Protein AF-0000000083529653 (afdb_homodimer)

Nearest PDB structures (foldseek):
  8p2u-assembly1_A  TM=9.912E-01  e=4.664E-16  synthetic construct
  8pjr-assembly1_A  TM=9.906E-01  e=1.058E-15  synthetic construct
  7on7-assembly1_A  TM=9.822E-01  e=1.058E-15  synthetic construct
  8pjz-assembly1_A  TM=9.710E-01  e=4.216E-15  synthetic construct
  8pjq-assembly1_A  TM=5.504E-01  e=6.734E-10  synthetic construct

Secondary structure (DSSP, 8-state):
-EEE--B-SS-B---EEEEETTTTEEEE-PPPSS--BS-EEEEETTEEEEE--BSS-TTSTT--B---EEEEETTTTEEEE-PPPSS--BS-EEEEETTEEEEE--B-SS-B---EEEEETTTTEEEEEPPPSS--BS-EEE----/-EEE--B-SS-B---EEEEETTTTEEEE-PPPSS--BS-EEEEETTEEEEE--BSS-TTSTT--B---EEEEETTTTEEEE-PPPSS--BS-EEEEETTEEEEE--B-SS-B---EEEEETTTTEEEEEPPPSS--BS-EEE----

Foldseek 3Di:
DKDAWADDVFWIFQWMWDADPVVRDIDTFDGHPAGFHQWEWEDDPQKIKIAKGWGGDPVDPPIDIFQWIWIAHPVVRDIDTFAGHPAGFGQWAWYDDDQWIKTAWGDRPPDQFQWIWIAHPVVRDIDTDDGHPDRDGNDYDYDDDD/DKDAWADDVFWIFQWMWDADPVVRDIDTFDGHPAGFHQWEWEDDPQKIKIAKGWGGDPVDPPIDIFQWIWIAHPVVRDIDTFAGHPAGFGLWAWYDDDQWIKTAWGDRPPDQFQWIWIAHPVVRDIDTDDGHPDRDGNDYDYDDDD

Sequence (292 aa):
LYAVGGRDGSSCLKSVECFDPHTNKWTACALMSKRRGGVGVATWNGFLYAIGGHDAPASNLTSRLSDCVERYDPKTDTWTSVAPMSVSKDAVGVCLLGDRLYAVGGYDGQSYLNSVEAYDPQTNEWMQVAPLCLGRAGACVVTVKLLYAVGGRDGSSCLKSVECFDPHTNKWTACALMSKRRGGVGVATWNGFLYAIGGHDAPASNLTSRLSDCVERYDPKTDTWTSVAPMSVSKDAVGVCLLGDRLYAVGGYDGQSYLNSVEAYDPQTNEWMQVAPLCLGRAGACVVTVKL

Radius of gyration: 16.94 Å; Cα contacts (8 Å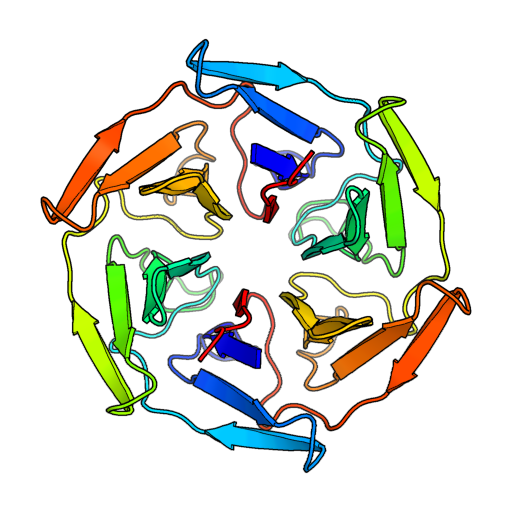, |Δi|>4): 935; chains: 2; bounding box: 41×44×42 Å

Structure (mmCIF, N/CA/C/O backbone):
data_AF-0000000083529653-model_v1
#
loop_
_entity.id
_entity.type
_entity.pdbx_description
1 polymer 'BACK domain-containing protein'
#
loop_
_atom_site.group_PDB
_atom_site.id
_atom_site.type_symbol
_atom_site.label_atom_id
_atom_site.label_alt_id
_atom_site.label_comp_id
_atom_site.label_asym_id
_atom_site.label_entity_id
_atom_site.label_seq_id
_atom_site.pdbx_PDB_ins_code
_atom_site.Cartn_x
_atom_site.Cartn_y
_atom_site.Cartn_z
_atom_site.occupancy
_atom_site.B_iso_or_equiv
_atom_site.auth_seq_id
_atom_site.auth_comp_id
_atom_site.auth_asym_id
_atom_site.auth_atom_id
_atom_site.pdbx_PDB_model_num
ATOM 1 N N . LEU A 1 1 ? 8.992 0.335 -11.431 1 96.06 1 LEU A N 1
ATOM 2 C CA . LEU A 1 1 ? 8.444 -0.137 -10.164 1 96.06 1 LEU A CA 1
ATOM 3 C C . LEU A 1 1 ? 9.425 0.111 -9.022 1 96.06 1 LEU A C 1
ATOM 5 O O . LEU A 1 1 ? 10.615 -0.185 -9.145 1 96.06 1 LEU A O 1
ATOM 9 N N . TYR A 1 2 ? 8.965 0.713 -7.904 1 98.2 2 TYR A N 1
ATOM 10 C CA . TYR A 1 2 ? 9.817 1.035 -6.765 1 98.2 2 TYR A CA 1
ATOM 11 C C . TYR A 1 2 ? 9.333 0.328 -5.505 1 98.2 2 TYR A C 1
ATOM 13 O O . TYR A 1 2 ? 8.142 0.359 -5.187 1 98.2 2 TYR A O 1
ATOM 21 N N . ALA A 1 3 ? 10.189 -0.319 -4.797 1 98.48 3 ALA A N 1
ATOM 22 C CA . ALA A 1 3 ? 9.958 -0.82 -3.445 1 98.48 3 ALA A CA 1
ATOM 23 C C . ALA A 1 3 ? 10.578 0.106 -2.403 1 98.48 3 ALA A C 1
ATOM 25 O O . ALA A 1 3 ? 11.791 0.328 -2.404 1 98.48 3 ALA A O 1
ATOM 26 N N . VAL A 1 4 ? 9.795 0.603 -1.54 1 98.65 4 VAL A N 1
ATOM 27 C CA . VAL A 1 4 ? 10.221 1.693 -0.667 1 98.65 4 VAL A CA 1
ATOM 28 C C . VAL A 1 4 ? 10.1 1.262 0.793 1 98.65 4 VAL A C 1
ATOM 30 O O . VAL A 1 4 ? 8.999 0.983 1.275 1 98.65 4 VAL A O 1
ATOM 33 N N . GLY A 1 5 ? 11.256 1.202 1.506 1 98.31 5 GLY A N 1
ATOM 34 C CA . GLY A 1 5 ? 11.286 0.929 2.934 1 98.31 5 GLY A CA 1
ATOM 35 C C . GLY A 1 5 ? 10.913 -0.501 3.276 1 98.31 5 GLY A C 1
ATOM 36 O O . GLY A 1 5 ? 11.293 -1.434 2.565 1 98.31 5 GLY A O 1
ATOM 37 N N . GLY A 1 6 ? 10.241 -0.642 4.43 1 97.56 6 GLY A N 1
ATOM 38 C CA . GLY A 1 6 ? 9.914 -1.955 4.961 1 97.56 6 GLY A CA 1
ATOM 39 C C . GLY A 1 6 ? 10.878 -2.422 6.035 1 97.56 6 GLY A C 1
ATOM 40 O O . GLY A 1 6 ? 11.6 -1.614 6.622 1 97.56 6 GLY A O 1
ATOM 41 N N . ARG A 1 7 ? 10.691 -3.705 6.324 1 96.45 7 ARG A N 1
ATOM 42 C CA . ARG A 1 7 ? 11.527 -4.335 7.342 1 96.45 7 ARG A CA 1
ATOM 43 C C . ARG A 1 7 ? 12.186 -5.6 6.803 1 96.45 7 ARG A C 1
ATOM 45 O O . ARG A 1 7 ? 11.606 -6.303 5.973 1 96.45 7 ARG A O 1
ATOM 52 N N . ASP A 1 8 ? 13.277 -5.833 7.384 1 93.31 8 ASP A N 1
ATOM 53 C CA . ASP A 1 8 ? 13.974 -7.052 6.985 1 93.31 8 ASP A CA 1
ATOM 54 C C . ASP A 1 8 ? 14.111 -8.017 8.16 1 93.31 8 ASP A C 1
ATOM 56 O O . ASP A 1 8 ? 14.887 -8.973 8.098 1 93.31 8 ASP A O 1
ATOM 60 N N . GLY A 1 9 ? 13.392 -7.818 9.26 1 85.13 9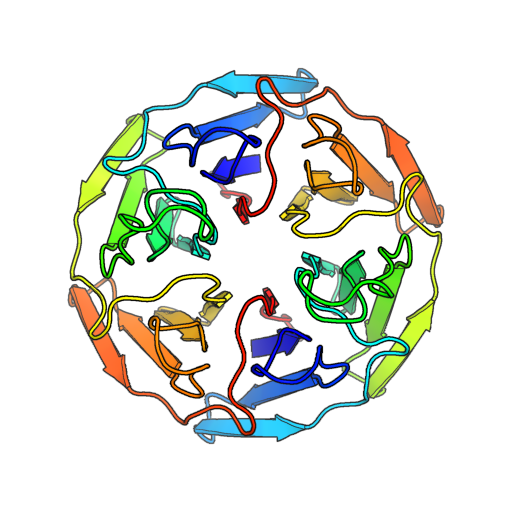 GLY A N 1
ATOM 61 C CA . GLY A 1 9 ? 13.476 -8.622 10.469 1 85.13 9 GLY A CA 1
ATOM 62 C C . GLY A 1 9 ? 14.198 -7.919 11.603 1 85.13 9 GLY A C 1
ATOM 63 O O . GLY A 1 9 ? 13.623 -7.701 12.672 1 85.13 9 GLY A O 1
ATOM 64 N N . SER A 1 10 ? 15.342 -7.504 11.337 1 83.5 10 SER A N 1
ATOM 65 C CA . SER A 1 10 ? 16.173 -6.882 12.363 1 83.5 10 SER A CA 1
ATOM 66 C C . SER A 1 10 ? 15.958 -5.373 12.41 1 83.5 10 SER A C 1
ATOM 68 O O . SER A 1 10 ? 16.102 -4.753 13.465 1 83.5 10 SER A O 1
ATOM 70 N N . SER A 1 11 ? 15.628 -4.819 11.237 1 90.49 11 SER A N 1
ATOM 71 C CA . SER A 1 11 ? 15.573 -3.363 11.166 1 90.49 11 SER A CA 1
ATOM 72 C C . SER A 1 11 ? 14.522 -2.898 10.163 1 90.49 11 SER A C 1
ATOM 74 O O . SER A 1 11 ? 14.131 -3.654 9.27 1 90.49 11 SER A O 1
ATOM 76 N N . CYS A 1 12 ? 14.073 -1.653 10.41 1 96.05 12 CYS A N 1
ATOM 77 C CA . CYS A 1 12 ? 13.391 -0.942 9.334 1 96.05 12 CYS A CA 1
ATOM 78 C C . CYS A 1 12 ? 14.388 -0.418 8.308 1 96.05 12 CYS A C 1
ATOM 80 O O . CYS A 1 12 ? 15.548 -0.163 8.638 1 96.05 12 CYS A O 1
ATOM 82 N N . LEU A 1 13 ? 13.937 -0.261 7.145 1 96.47 13 LEU A N 1
ATOM 83 C CA . LEU A 1 13 ? 14.836 0.059 6.041 1 96.47 13 LEU A CA 1
ATOM 84 C C . LEU A 1 13 ? 14.61 1.486 5.553 1 96.47 13 LEU A C 1
ATOM 86 O O . LEU A 1 13 ? 13.47 1.951 5.486 1 96.47 13 LEU A O 1
ATOM 90 N N . LYS A 1 14 ? 15.647 2.147 5.208 1 96.84 14 LYS A N 1
ATOM 91 C CA . LYS A 1 14 ? 15.551 3.399 4.464 1 96.84 14 LYS A CA 1
ATOM 92 C C . LYS A 1 14 ? 15.758 3.169 2.97 1 96.84 14 LYS A C 1
ATOM 94 O O . LYS A 1 14 ? 15.638 4.1 2.171 1 96.84 14 LYS A O 1
ATOM 99 N N . SER A 1 15 ? 16.073 1.962 2.631 1 97.41 15 SER A N 1
ATOM 100 C CA . SER A 1 15 ? 16.443 1.665 1.251 1 97.41 15 SER A CA 1
ATOM 101 C C . SER A 1 15 ? 15.227 1.706 0.332 1 97.41 15 SER A C 1
ATOM 103 O O . SER A 1 15 ? 14.101 1.466 0.771 1 97.41 15 SER A O 1
ATOM 105 N N . VAL A 1 16 ? 15.541 2.073 -0.914 1 98.39 16 VAL A N 1
ATOM 106 C CA . VAL A 1 16 ? 14.614 2.077 -2.04 1 98.39 16 VAL A CA 1
ATOM 107 C C . VAL A 1 16 ? 15.252 1.375 -3.237 1 98.39 16 VAL A C 1
ATOM 109 O O . VAL A 1 16 ? 16.428 1.593 -3.538 1 98.39 16 VAL A O 1
ATOM 112 N N . GLU A 1 17 ? 14.542 0.565 -3.865 1 97.95 17 GLU A N 1
ATOM 113 C CA . GLU A 1 17 ? 15.043 -0.06 -5.085 1 97.95 17 GLU A CA 1
ATOM 114 C C . GLU A 1 17 ? 14.009 0.007 -6.205 1 97.95 17 GLU A C 1
ATOM 116 O O . GLU A 1 17 ? 12.806 0.058 -5.944 1 97.95 17 GLU A O 1
ATOM 121 N N . CYS A 1 18 ? 14.471 0.053 -7.384 1 97 18 CYS A N 1
ATOM 122 C CA . CYS A 1 18 ? 13.622 0.185 -8.563 1 97 18 CYS A CA 1
ATOM 123 C C . CYS A 1 18 ? 13.816 -0.993 -9.509 1 97 18 CYS A C 1
ATOM 125 O O . CYS A 1 18 ? 14.928 -1.504 -9.653 1 97 18 CYS A O 1
ATOM 127 N N . PHE A 1 19 ? 12.765 -1.424 -10.119 1 96.88 19 PHE A N 1
ATOM 128 C CA . PHE A 1 19 ? 12.747 -2.569 -11.022 1 96.88 19 PHE A CA 1
ATOM 129 C C . PHE A 1 19 ? 12.662 -2.112 -12.474 1 96.88 19 PHE A C 1
ATOM 131 O O . PHE A 1 19 ? 11.811 -1.293 -12.824 1 96.88 19 PHE A O 1
ATOM 138 N N . ASP A 1 20 ? 13.483 -2.643 -13.295 1 92.44 20 ASP A N 1
ATOM 139 C CA . ASP A 1 20 ? 13.423 -2.478 -14.744 1 92.44 20 ASP A CA 1
ATOM 140 C C . ASP A 1 20 ? 12.923 -3.752 -15.422 1 92.44 20 ASP A C 1
ATOM 142 O O . ASP A 1 20 ? 13.652 -4.743 -15.508 1 92.44 20 ASP A O 1
ATOM 146 N N . PRO A 1 21 ? 11.714 -3.699 -15.871 1 88.54 21 PRO A N 1
ATOM 147 C CA . PRO A 1 21 ? 11.161 -4.921 -16.459 1 88.54 21 PRO A CA 1
ATOM 148 C C . PRO A 1 21 ? 11.896 -5.351 -17.727 1 88.54 21 PRO A C 1
ATOM 150 O O . PRO A 1 21 ? 11.815 -6.516 -18.126 1 88.54 21 PRO A O 1
ATOM 153 N N . HIS A 1 22 ? 12.516 -4.434 -18.388 1 91.56 22 HIS A N 1
ATOM 154 C CA . HIS A 1 22 ? 13.24 -4.779 -19.606 1 91.56 22 HIS A CA 1
ATOM 155 C C . HIS A 1 22 ? 14.489 -5.595 -19.292 1 91.56 22 HIS A C 1
ATOM 157 O O . HIS A 1 22 ? 14.857 -6.493 -20.054 1 91.56 22 HIS A O 1
ATOM 163 N N . THR A 1 23 ? 15.131 -5.339 -18.215 1 93.26 23 THR A N 1
ATOM 164 C CA . THR A 1 23 ? 16.338 -6.065 -17.836 1 93.26 23 THR A CA 1
ATOM 165 C C . THR A 1 23 ? 16.036 -7.08 -16.737 1 93.26 23 THR A C 1
ATOM 167 O O . THR A 1 23 ? 16.878 -7.92 -16.412 1 93.26 23 THR A O 1
ATOM 170 N N . ASN A 1 24 ? 14.864 -7.021 -16.173 1 94.42 24 ASN A N 1
ATOM 171 C CA . ASN A 1 24 ? 14.455 -7.888 -15.072 1 94.42 24 ASN A CA 1
ATOM 172 C C . ASN A 1 24 ? 15.429 -7.805 -13.901 1 94.42 24 ASN A C 1
ATOM 174 O O . ASN A 1 24 ? 15.916 -8.83 -13.42 1 94.42 24 ASN A O 1
ATOM 178 N N . LYS A 1 25 ? 15.643 -6.536 -13.485 1 95.96 25 LYS A N 1
ATOM 179 C CA . LYS A 1 25 ? 16.603 -6.307 -12.409 1 95.96 25 LYS A CA 1
ATOM 180 C C . LYS A 1 25 ? 16.11 -5.224 -11.454 1 95.96 25 LYS A C 1
ATOM 182 O O . LYS A 1 25 ? 15.529 -4.226 -11.885 1 95.96 25 LYS A O 1
ATOM 187 N N . TRP A 1 26 ? 16.463 -5.459 -10.198 1 97.38 26 TRP A N 1
ATOM 188 C CA . TRP A 1 26 ? 16.279 -4.435 -9.175 1 97.38 26 TRP A CA 1
ATOM 189 C C . TRP A 1 26 ? 17.585 -3.697 -8.903 1 97.38 26 TRP A C 1
ATOM 191 O O . TRP A 1 26 ? 18.649 -4.314 -8.819 1 97.38 26 TRP A O 1
ATOM 201 N N . THR A 1 27 ? 17.444 -2.418 -8.819 1 97.51 27 THR A N 1
ATOM 202 C CA . THR A 1 27 ? 18.625 -1.604 -8.55 1 97.51 27 THR A CA 1
ATOM 203 C C . THR A 1 27 ? 18.358 -0.625 -7.41 1 97.51 27 THR A C 1
ATOM 205 O O . THR A 1 27 ? 17.271 -0.05 -7.32 1 97.51 27 THR A O 1
ATOM 208 N N . ALA A 1 28 ? 19.449 -0.327 -6.694 1 97.4 28 ALA A N 1
ATOM 209 C CA . ALA 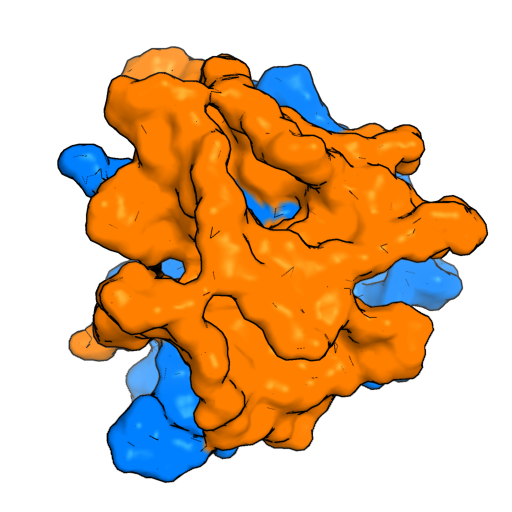A 1 28 ? 19.315 0.569 -5.548 1 97.4 28 ALA A CA 1
ATOM 210 C C . ALA A 1 28 ? 19.137 2.015 -6.001 1 97.4 28 ALA A C 1
ATOM 212 O O . ALA A 1 28 ? 19.783 2.458 -6.954 1 97.4 28 ALA A O 1
ATOM 213 N N . CYS A 1 29 ? 18.298 2.758 -5.331 1 97.8 29 CYS A N 1
ATOM 214 C CA . CYS A 1 29 ? 18.117 4.199 -5.469 1 97.8 29 CYS A CA 1
ATOM 215 C C . CYS A 1 29 ? 18.624 4.933 -4.234 1 97.8 29 CYS A C 1
ATOM 217 O O . CYS A 1 29 ? 19.126 4.309 -3.298 1 97.8 29 CYS A O 1
ATOM 219 N N . ALA A 1 30 ? 18.502 6.247 -4.257 1 98.42 30 ALA A N 1
ATOM 220 C CA . ALA A 1 30 ? 18.883 7.049 -3.097 1 98.42 30 ALA A CA 1
ATOM 221 C C . ALA A 1 30 ? 18.085 6.641 -1.862 1 98.42 30 ALA A C 1
ATOM 223 O O . ALA A 1 30 ? 16.881 6.388 -1.949 1 98.42 30 ALA A O 1
ATOM 224 N N . LEU A 1 31 ? 18.71 6.657 -0.768 1 98.33 31 LEU A N 1
ATOM 225 C CA . LEU A 1 31 ? 18.079 6.286 0.494 1 98.33 31 LEU A CA 1
ATOM 226 C C . LEU A 1 31 ? 17.125 7.378 0.966 1 98.33 31 LEU A C 1
ATOM 228 O O . LEU A 1 31 ? 17.389 8.566 0.771 1 98.33 31 LEU A O 1
ATOM 232 N N . MET A 1 32 ? 16.038 6.931 1.557 1 98.22 32 MET A N 1
ATOM 233 C CA . MET A 1 32 ? 15.203 7.893 2.269 1 98.22 32 MET A CA 1
ATOM 234 C C . MET A 1 32 ? 15.969 8.528 3.424 1 98.22 32 MET A C 1
ATOM 236 O O . MET A 1 32 ? 17.018 8.026 3.83 1 98.22 32 MET A O 1
ATOM 240 N N . SER A 1 33 ? 15.434 9.567 3.968 1 96.64 33 SER A N 1
ATOM 241 C CA . SER A 1 33 ? 16.091 10.256 5.074 1 96.64 33 SER A CA 1
ATOM 242 C C . SER A 1 33 ? 15.939 9.48 6.378 1 96.64 33 SER A C 1
ATOM 244 O O . SER A 1 33 ? 16.743 9.639 7.299 1 96.64 33 SER A O 1
ATOM 246 N N . LYS A 1 34 ? 14.87 8.686 6.416 1 94.79 34 LYS A N 1
ATOM 247 C CA . LYS A 1 34 ? 14.565 7.912 7.616 1 94.79 34 LYS A CA 1
ATOM 248 C C . LYS A 1 34 ? 14.253 6.459 7.268 1 94.79 34 LYS A C 1
ATOM 250 O O . LYS A 1 34 ? 13.762 6.169 6.175 1 94.79 34 LYS A O 1
ATOM 255 N N . ARG A 1 35 ? 14.568 5.625 8.266 1 96.35 35 ARG A N 1
ATOM 256 C CA . ARG A 1 35 ? 14.063 4.259 8.166 1 96.35 35 ARG A CA 1
ATOM 257 C C . ARG A 1 35 ? 12.552 4.218 8.362 1 96.35 35 ARG A C 1
ATOM 259 O O . ARG A 1 35 ? 12.011 4.93 9.211 1 96.35 35 ARG A O 1
ATOM 266 N N . ARG A 1 36 ? 11.941 3.342 7.532 1 97.21 36 ARG A N 1
ATOM 267 C CA . ARG A 1 36 ? 10.485 3.383 7.614 1 97.21 36 ARG A CA 1
ATOM 268 C C . ARG A 1 36 ? 9.886 1.994 7.416 1 97.21 36 ARG A C 1
ATOM 270 O O . ARG A 1 36 ? 9.79 1.509 6.287 1 97.21 36 ARG A O 1
ATOM 277 N N . GLY A 1 37 ? 9.474 1.43 8.501 1 95.91 37 GLY A N 1
ATOM 278 C CA . GLY A 1 37 ? 8.536 0.321 8.428 1 95.91 37 GLY A CA 1
ATOM 279 C C . GLY A 1 37 ? 7.085 0.765 8.437 1 95.91 37 GLY A C 1
ATOM 280 O O . GLY A 1 37 ? 6.727 1.722 9.126 1 95.91 37 GLY A O 1
ATOM 281 N N . GLY A 1 38 ? 6.171 0.067 7.651 1 96.2 38 GLY A N 1
ATOM 282 C CA . GLY A 1 38 ? 4.777 0.475 7.579 1 96.2 38 GLY A CA 1
ATOM 283 C C . GLY A 1 38 ? 4.583 1.824 6.914 1 96.2 38 GLY A C 1
ATOM 284 O O . GLY A 1 38 ? 3.745 2.62 7.344 1 96.2 38 GLY A O 1
ATOM 285 N N . VAL A 1 39 ? 5.43 2.152 5.946 1 97.85 39 VAL A N 1
ATOM 286 C CA . VAL A 1 39 ? 5.396 3.416 5.218 1 97.85 39 VAL A CA 1
ATOM 287 C C . VAL A 1 39 ? 4.264 3.393 4.194 1 97.85 39 VAL A C 1
ATOM 289 O O . VAL A 1 39 ? 3.96 2.346 3.618 1 97.85 39 VAL A O 1
ATOM 292 N N . GLY A 1 40 ? 3.585 4.506 3.971 1 98.27 40 GLY A N 1
ATOM 293 C CA . GLY A 1 40 ? 2.729 4.721 2.816 1 98.27 40 GLY A CA 1
ATOM 294 C C . GLY A 1 40 ? 3.419 5.475 1.694 1 98.27 40 GLY A C 1
ATOM 295 O O . GLY A 1 40 ? 4.195 6.399 1.946 1 98.27 40 GLY A O 1
ATOM 296 N N . VAL A 1 41 ? 3.152 5.055 0.463 1 98.5 41 VAL A N 1
ATOM 297 C CA . VAL A 1 41 ? 3.78 5.718 -0.675 1 98.5 41 VAL A CA 1
ATOM 298 C C . VAL A 1 41 ? 2.76 5.894 -1.798 1 98.5 41 VAL A C 1
ATOM 300 O O . VAL A 1 41 ? 1.956 4.997 -2.061 1 98.5 41 VAL A O 1
ATOM 303 N N . ALA A 1 42 ? 2.8 6.974 -2.445 1 97.14 42 ALA A N 1
ATOM 304 C CA . ALA A 1 42 ? 2.008 7.241 -3.644 1 97.14 42 ALA A CA 1
ATOM 305 C C . ALA A 1 42 ? 2.813 8.036 -4.667 1 97.14 42 ALA A C 1
ATOM 307 O O . ALA A 1 42 ? 3.852 8.613 -4.336 1 97.14 42 ALA A O 1
ATOM 308 N N . THR A 1 43 ? 2.363 7.95 -5.863 1 96.4 43 THR A N 1
ATOM 309 C CA . THR A 1 43 ? 3.002 8.697 -6.941 1 96.4 43 THR A CA 1
ATOM 310 C C . THR A 1 43 ? 2.132 9.874 -7.373 1 96.4 43 THR A C 1
ATOM 312 O O . THR A 1 43 ? 0.904 9.769 -7.401 1 96.4 43 THR A O 1
ATOM 315 N N . TRP A 1 44 ? 2.826 10.917 -7.659 1 95.39 44 TRP A N 1
ATOM 316 C CA . TRP A 1 44 ? 2.15 12.09 -8.202 1 95.39 44 TRP A CA 1
ATOM 317 C C . TRP A 1 44 ? 3.073 12.869 -9.132 1 95.39 44 TRP A C 1
ATOM 319 O O . TRP A 1 44 ? 4.166 13.278 -8.733 1 95.39 44 TRP A O 1
ATOM 329 N N . ASN A 1 45 ? 2.631 13.037 -10.395 1 94.26 45 ASN A N 1
ATOM 330 C CA . ASN A 1 45 ? 3.335 13.832 -11.395 1 94.26 45 ASN A CA 1
ATOM 331 C C . ASN A 1 45 ? 4.802 13.426 -11.503 1 94.26 45 ASN A C 1
ATOM 333 O O . ASN A 1 45 ? 5.69 14.281 -11.49 1 94.26 45 ASN A O 1
ATOM 337 N N . GLY A 1 46 ? 5.019 12.21 -11.501 1 95.13 46 GLY A N 1
ATOM 338 C CA . GLY A 1 46 ? 6.352 11.691 -11.765 1 95.13 46 GLY A CA 1
ATOM 339 C C . GLY A 1 46 ? 7.203 11.569 -10.515 1 95.13 46 GLY A C 1
ATOM 340 O O . GLY A 1 46 ? 8.365 11.164 -10.586 1 95.13 46 GLY A O 1
ATOM 341 N N . PHE A 1 47 ? 6.607 11.964 -9.373 1 96.83 47 PHE A N 1
ATOM 342 C CA . PHE A 1 47 ? 7.32 11.874 -8.104 1 96.83 47 PHE A CA 1
ATOM 343 C C . PHE A 1 47 ? 6.706 10.8 -7.214 1 96.83 47 PHE A C 1
ATOM 345 O O . PHE A 1 47 ? 5.548 10.421 -7.398 1 96.83 47 PHE A O 1
ATOM 352 N N . LEU A 1 48 ? 7.536 10.385 -6.225 1 97.76 48 LEU A N 1
ATOM 353 C CA . LEU A 1 48 ? 7.057 9.525 -5.149 1 97.76 48 LEU A CA 1
ATOM 354 C C . LEU A 1 48 ? 6.98 10.292 -3.833 1 97.76 48 LEU A C 1
ATOM 356 O O . LEU A 1 48 ? 7.882 11.068 -3.509 1 97.76 48 LEU A O 1
ATOM 360 N N . TYR A 1 49 ? 5.981 10.005 -3.114 1 98.33 49 TYR A N 1
ATOM 361 C CA . TYR A 1 49 ? 5.846 10.563 -1.773 1 98.33 49 TYR A CA 1
ATOM 362 C C . TYR A 1 49 ? 5.814 9.459 -0.723 1 98.33 49 TYR A C 1
ATOM 364 O O . TYR A 1 49 ? 4.92 8.609 -0.734 1 98.33 49 TYR A O 1
ATOM 372 N N . ALA A 1 50 ? 6.774 9.406 0.143 1 98.62 50 ALA A N 1
ATOM 373 C CA . ALA A 1 50 ? 6.802 8.487 1.277 1 98.62 50 ALA A CA 1
ATOM 374 C C . ALA A 1 50 ? 6.236 9.146 2.532 1 98.62 50 ALA A C 1
ATOM 376 O O . ALA A 1 50 ? 6.656 10.243 2.907 1 98.62 50 ALA A O 1
ATOM 377 N N . ILE A 1 51 ? 5.364 8.482 3.181 1 98.45 51 ILE A N 1
ATOM 378 C CA . ILE A 1 51 ? 4.544 9.113 4.209 1 98.45 51 ILE A CA 1
ATOM 379 C C . ILE A 1 51 ? 4.498 8.225 5.45 1 98.45 51 ILE A C 1
ATOM 381 O O . ILE A 1 51 ? 4.016 7.091 5.392 1 98.45 51 ILE A O 1
ATOM 385 N N . GLY A 1 52 ? 5.008 8.787 6.572 1 98.15 52 GLY A N 1
ATOM 386 C CA . GLY A 1 52 ? 4.913 8.128 7.864 1 98.15 52 GLY A CA 1
ATOM 387 C C . GLY A 1 52 ? 5.84 6.934 7.996 1 98.15 52 GLY A C 1
ATOM 388 O O . GLY A 1 52 ? 6.929 6.921 7.418 1 98.15 52 GLY A O 1
ATOM 389 N N . GLY A 1 53 ? 5.42 6.033 8.873 1 97.44 53 GLY A N 1
ATOM 390 C CA . GLY A 1 53 ? 6.202 4.848 9.187 1 97.44 53 GLY A CA 1
ATOM 391 C C . GLY A 1 53 ? 6.823 4.892 10.571 1 97.44 53 GLY A C 1
ATOM 392 O O . GLY A 1 53 ? 6.544 5.803 11.353 1 97.44 53 GLY A O 1
ATOM 393 N N . HIS A 1 54 ? 7.485 3.836 10.825 1 96.43 54 HIS A N 1
ATOM 394 C CA . HIS A 1 54 ? 8.245 3.75 12.067 1 96.43 54 HIS A CA 1
ATOM 395 C C . HIS A 1 54 ? 9.7 3.378 11.798 1 96.43 54 HIS A C 1
ATOM 397 O O . HIS A 1 54 ? 10.012 2.781 10.766 1 96.43 54 HIS A O 1
ATOM 403 N N . ASP A 1 55 ? 10.506 3.696 12.733 1 94.72 55 ASP A N 1
ATOM 404 C CA . ASP A 1 55 ? 11.936 3.635 12.444 1 94.72 55 ASP A CA 1
ATOM 405 C C . ASP A 1 55 ? 12.543 2.328 12.947 1 94.72 55 ASP A C 1
ATOM 407 O O . ASP A 1 55 ? 13.703 2.025 12.661 1 94.72 55 ASP A O 1
ATOM 411 N N . ALA A 1 56 ? 11.873 1.612 13.707 1 89.84 56 ALA A N 1
ATOM 412 C CA . ALA A 1 56 ? 12.312 0.325 14.242 1 89.84 56 ALA A CA 1
ATOM 413 C C . ALA A 1 56 ? 11.138 -0.639 14.386 1 89.84 56 ALA A C 1
ATOM 415 O O . ALA A 1 56 ? 9.979 -0.217 14.404 1 89.84 56 ALA A O 1
ATOM 416 N N . PRO A 1 57 ? 11.583 -1.93 14.475 1 80.29 57 PRO A N 1
ATOM 417 C CA . PRO A 1 57 ? 10.482 -2.878 14.662 1 80.29 57 PRO A CA 1
ATOM 418 C C . PRO A 1 57 ? 9.625 -2.553 15.884 1 80.29 57 PRO A C 1
ATOM 420 O O . PRO A 1 57 ? 10.147 -2.105 16.907 1 80.29 57 PRO A O 1
ATOM 423 N N . ALA A 1 58 ? 8.343 -2.772 15.76 1 72.41 58 ALA A N 1
ATOM 424 C CA . ALA A 1 58 ? 7.381 -2.404 16.795 1 72.41 58 ALA A CA 1
ATOM 425 C C . ALA A 1 58 ? 7.726 -3.065 18.126 1 72.41 58 ALA A C 1
ATOM 427 O O . ALA A 1 58 ? 7.371 -2.554 19.191 1 72.41 58 ALA A O 1
ATOM 428 N N . SER A 1 59 ? 8.342 -4.167 18.022 1 72.61 59 SER A N 1
ATOM 429 C CA . SER A 1 59 ? 8.725 -4.877 19.239 1 72.61 59 SER A CA 1
ATOM 430 C C . SER A 1 59 ? 9.808 -4.122 20.001 1 72.61 59 SER A C 1
ATOM 432 O O . SER A 1 59 ? 10.065 -4.408 21.172 1 72.61 59 SER A O 1
ATOM 434 N N . ASN A 1 60 ? 10.435 -3.171 19.308 1 78.13 60 ASN A N 1
ATOM 435 C CA . ASN A 1 60 ? 11.47 -2.35 19.928 1 78.13 60 ASN A CA 1
ATOM 436 C C . ASN A 1 60 ? 10.867 -1.207 20.74 1 78.13 60 ASN A C 1
ATOM 438 O O . ASN A 1 60 ? 10.092 -0.407 20.214 1 78.13 60 ASN A O 1
ATOM 442 N N . LEU A 1 61 ? 11.282 -1.069 21.971 1 75.91 61 LEU A N 1
ATOM 443 C CA . LEU A 1 61 ? 10.746 -0.081 22.901 1 75.91 61 LEU A CA 1
ATOM 444 C C . LEU A 1 61 ? 11.037 1.336 22.415 1 75.91 61 LEU A C 1
ATOM 446 O O . LEU A 1 61 ? 10.337 2.28 22.788 1 75.91 61 LEU A O 1
ATOM 450 N N . THR A 1 62 ? 11.991 1.405 21.605 1 78.93 62 THR A N 1
ATOM 451 C CA . THR A 1 62 ? 12.397 2.735 21.166 1 78.93 62 THR A CA 1
ATOM 452 C C . THR A 1 62 ? 11.822 3.049 19.788 1 78.93 62 THR A C 1
ATOM 454 O O . THR A 1 62 ? 12.216 4.03 19.153 1 78.93 62 THR A O 1
ATOM 457 N N . SER A 1 63 ? 10.948 2.247 19.36 1 86.22 63 SER A N 1
ATOM 458 C CA . SER A 1 63 ? 10.332 2.52 18.066 1 86.22 63 SER A CA 1
ATOM 459 C C . SER A 1 63 ? 9.568 3.84 18.085 1 86.22 63 SER A C 1
ATOM 461 O O . SER A 1 63 ? 8.814 4.113 19.022 1 86.22 63 SER A O 1
ATOM 463 N N . ARG A 1 64 ? 9.893 4.646 17.156 1 92.18 64 ARG A N 1
ATOM 464 C CA . ARG A 1 64 ? 9.222 5.935 17.028 1 92.18 64 ARG A CA 1
ATOM 465 C C . ARG A 1 64 ? 8.463 6.029 15.709 1 92.18 64 ARG A C 1
ATOM 467 O O . ARG A 1 64 ? 8.982 5.643 14.659 1 92.18 64 ARG A O 1
ATOM 474 N N . LEU A 1 65 ? 7.234 6.507 15.822 1 95.4 65 LEU A N 1
ATOM 475 C CA . LEU A 1 65 ? 6.418 6.804 14.65 1 95.4 65 LEU A CA 1
ATOM 476 C C . LEU A 1 65 ? 6.82 8.139 14.031 1 95.4 65 LEU A C 1
ATOM 478 O O . LEU A 1 65 ? 7.348 9.014 14.721 1 95.4 65 LEU A O 1
ATOM 482 N N . SER A 1 66 ? 6.584 8.248 12.802 1 95.39 66 SER A N 1
ATOM 483 C CA . SER A 1 66 ? 7.003 9.451 12.089 1 95.39 66 SER A CA 1
ATOM 484 C C . SER A 1 66 ? 5.809 10.172 11.471 1 95.39 66 SER A C 1
ATOM 486 O O . SER A 1 66 ? 4.867 9.532 11.001 1 95.39 66 SER A O 1
ATOM 488 N N . ASP A 1 67 ? 5.85 11.469 11.465 1 96.62 67 ASP A N 1
ATOM 489 C CA . ASP A 1 67 ? 4.918 12.285 10.693 1 96.62 67 ASP A CA 1
ATOM 490 C C . ASP A 1 67 ? 5.561 12.778 9.399 1 96.62 67 ASP A C 1
ATOM 492 O O . ASP A 1 67 ? 4.951 13.543 8.649 1 96.62 67 ASP A O 1
ATOM 496 N N . CYS A 1 68 ? 6.686 12.329 9.164 1 96.53 68 CYS A N 1
ATOM 497 C CA . CYS A 1 68 ? 7.512 12.818 8.065 1 96.53 68 CYS A CA 1
ATOM 498 C C . CYS A 1 68 ? 6.911 12.434 6.718 1 96.53 68 CYS A C 1
ATOM 500 O O . CYS A 1 68 ? 6.423 11.316 6.548 1 96.53 68 CYS A O 1
ATOM 502 N N . VAL A 1 69 ? 6.979 13.394 5.785 1 98.54 69 VAL A N 1
ATOM 503 C CA . VAL A 1 69 ? 6.654 13.176 4.379 1 98.54 69 VAL A CA 1
ATOM 504 C C . VAL A 1 69 ? 7.802 13.668 3.501 1 98.54 69 VAL A C 1
ATOM 506 O O . VAL A 1 69 ? 8.242 14.814 3.627 1 98.54 69 VAL A O 1
ATOM 509 N N . GLU A 1 70 ? 8.258 12.833 2.61 1 98.38 70 GLU A N 1
ATOM 510 C CA . GLU A 1 70 ? 9.29 13.266 1.673 1 98.38 70 GLU A CA 1
ATOM 511 C C . GLU A 1 70 ? 8.98 12.797 0.254 1 98.38 70 GLU A C 1
ATOM 513 O O . GLU A 1 70 ? 8.297 11.789 0.063 1 98.38 70 GLU A O 1
ATOM 518 N N . ARG A 1 71 ? 9.477 13.566 -0.622 1 98.13 71 ARG A N 1
ATOM 519 C CA . ARG A 1 71 ? 9.241 13.369 -2.049 1 98.13 71 ARG A CA 1
ATOM 520 C C . ARG A 1 71 ? 10.516 12.93 -2.76 1 98.13 71 ARG A C 1
ATOM 522 O O . ARG A 1 71 ? 11.591 13.482 -2.515 1 98.13 71 ARG A O 1
ATOM 529 N N . TYR A 1 72 ? 10.436 11.99 -3.596 1 98.43 72 TYR A N 1
ATOM 530 C CA . TYR A 1 72 ? 11.547 11.466 -4.382 1 98.43 72 TYR A CA 1
ATOM 531 C C . TYR A 1 72 ? 11.416 11.865 -5.847 1 98.43 72 TYR A C 1
ATOM 533 O O . TYR A 1 72 ? 10.357 11.688 -6.453 1 98.43 72 TYR A O 1
ATOM 541 N N . ASP A 1 73 ? 12.454 12.328 -6.425 1 97.7 73 ASP A N 1
ATOM 542 C CA . ASP A 1 73 ? 12.555 12.622 -7.851 1 97.7 73 ASP A CA 1
ATOM 543 C C . ASP A 1 73 ? 13.423 11.588 -8.565 1 97.7 73 ASP A C 1
ATOM 545 O O . ASP A 1 73 ? 14.649 11.61 -8.445 1 97.7 73 ASP A O 1
ATOM 549 N N . PRO A 1 74 ? 12.754 10.77 -9.293 1 96.39 74 PRO A N 1
ATOM 550 C CA . PRO A 1 74 ? 13.536 9.74 -9.981 1 96.39 74 PRO A CA 1
ATOM 551 C C . PRO A 1 74 ? 14.554 10.326 -10.957 1 96.39 74 PRO A C 1
ATOM 553 O O . PRO A 1 74 ? 15.581 9.701 -11.232 1 96.39 74 PRO A O 1
ATOM 556 N N . LYS A 1 75 ? 14.269 11.448 -11.49 1 96.09 75 LYS A N 1
ATOM 557 C CA . LYS A 1 75 ? 15.166 12.054 -12.469 1 96.09 75 LYS A CA 1
ATOM 558 C C . LYS A 1 75 ? 16.483 12.473 -11.823 1 96.09 75 LYS A C 1
ATOM 560 O O . LYS A 1 75 ? 17.541 12.394 -12.45 1 96.09 75 LYS A O 1
ATOM 565 N N . THR A 1 76 ? 16.418 12.911 -10.627 1 97.4 76 THR A N 1
ATOM 566 C CA . THR A 1 76 ? 17.627 13.392 -9.966 1 97.4 76 THR A CA 1
ATOM 567 C C . THR A 1 76 ? 18.061 12.428 -8.866 1 97.4 76 THR A C 1
ATOM 569 O O . THR A 1 76 ? 19.104 12.624 -8.237 1 97.4 76 THR A O 1
ATOM 572 N N . ASP A 1 77 ? 17.286 11.378 -8.575 1 97.85 77 ASP A N 1
ATOM 573 C CA . ASP A 1 77 ? 17.55 10.39 -7.533 1 97.85 77 ASP A CA 1
ATOM 574 C C . ASP A 1 77 ? 17.773 11.064 -6.181 1 97.85 77 ASP A C 1
ATOM 576 O O . ASP A 1 77 ? 18.784 10.819 -5.519 1 97.85 77 ASP A O 1
ATOM 580 N N . THR A 1 78 ? 16.732 11.884 -5.835 1 98.36 78 THR A N 1
ATOM 581 C CA . THR A 1 78 ? 16.883 12.657 -4.607 1 98.36 78 THR A CA 1
ATOM 582 C C . THR A 1 78 ? 15.564 12.717 -3.841 1 98.36 78 THR A C 1
ATOM 584 O O . THR A 1 78 ? 14.497 12.856 -4.442 1 98.36 78 THR A O 1
ATOM 587 N N . TRP A 1 79 ? 15.734 12.723 -2.489 1 98.46 79 TRP A N 1
ATOM 588 C CA . TRP A 1 79 ? 14.596 12.898 -1.593 1 98.46 79 TRP A CA 1
ATOM 589 C C . TRP A 1 79 ? 14.583 14.301 -0.996 1 98.46 79 TRP A C 1
ATOM 591 O O . TRP A 1 79 ? 15.631 14.834 -0.623 1 98.46 79 TRP A O 1
ATOM 601 N N . THR A 1 80 ? 13.392 14.866 -0.932 1 98.23 80 THR A N 1
ATOM 602 C CA . THR A 1 80 ? 13.211 16.178 -0.321 1 98.23 80 THR A CA 1
ATOM 603 C C . THR A 1 80 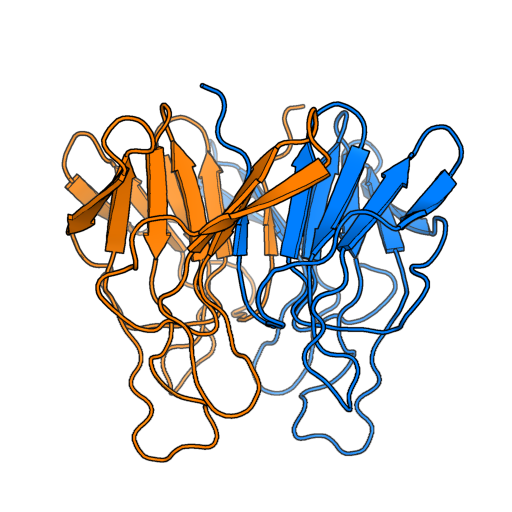? 12.037 16.164 0.654 1 98.23 80 THR A C 1
ATOM 605 O O . THR A 1 80 ? 10.952 15.685 0.32 1 98.23 80 THR A O 1
ATOM 608 N N . SER A 1 81 ? 12.254 16.805 1.818 1 98.06 81 SER A N 1
ATOM 609 C CA . SER A 1 81 ? 11.174 16.869 2.796 1 98.06 81 SER A CA 1
ATOM 610 C C . SER A 1 81 ? 10.099 17.864 2.369 1 98.06 81 SER A C 1
ATOM 612 O O . SER A 1 81 ? 10.411 18.938 1.852 1 98.06 81 SER A O 1
ATOM 614 N N . VAL A 1 82 ? 8.868 17.523 2.602 1 98.02 82 VAL A N 1
ATOM 615 C CA . VAL A 1 82 ? 7.749 18.443 2.426 1 98.02 82 VAL A CA 1
ATOM 616 C C . VAL A 1 82 ? 6.96 18.553 3.728 1 98.02 82 VAL A C 1
ATOM 618 O O . VAL A 1 82 ? 7.451 18.17 4.793 1 98.02 82 VAL A O 1
ATOM 621 N N . ALA A 1 83 ? 5.737 19.167 3.712 1 98.42 83 ALA A N 1
ATOM 622 C CA . ALA A 1 83 ? 4.957 19.389 4.927 1 98.42 83 ALA A CA 1
ATOM 623 C C . ALA A 1 83 ? 4.651 18.07 5.631 1 98.42 83 ALA A C 1
ATOM 625 O O . ALA A 1 83 ? 4.164 17.125 5.007 1 98.42 83 ALA A O 1
ATOM 626 N N . PRO A 1 84 ? 4.938 17.973 6.909 1 97.92 84 PRO A N 1
ATOM 627 C CA . PRO A 1 84 ? 4.634 16.749 7.654 1 97.92 84 PRO A CA 1
ATOM 628 C C . PRO A 1 84 ? 3.136 16.551 7.876 1 97.92 84 PRO A C 1
ATOM 630 O O . PRO A 1 84 ? 2.359 17.502 7.757 1 97.92 84 PRO A O 1
ATOM 633 N N . MET A 1 85 ? 2.742 15.328 8.117 1 97.32 85 MET A N 1
ATOM 634 C CA . MET A 1 85 ? 1.371 15.055 8.539 1 97.32 85 MET A CA 1
ATOM 635 C C . MET A 1 85 ? 1.09 15.669 9.906 1 97.32 85 MET A C 1
ATOM 637 O O . MET A 1 85 ? 2.018 16.04 10.628 1 97.32 85 MET A O 1
ATOM 641 N N . SER A 1 86 ? -0.145 15.686 10.287 1 94.78 86 SER A N 1
ATOM 642 C CA . SER A 1 86 ? -0.547 16.274 11.561 1 94.78 86 SER A CA 1
ATOM 643 C C . SER A 1 86 ? -0.27 15.323 12.72 1 94.78 86 SER A C 1
ATOM 645 O O . SER A 1 86 ? -0.14 15.755 13.867 1 94.78 86 SER A O 1
ATOM 647 N N . VAL A 1 87 ? -0.214 14.076 12.455 1 95.36 87 VAL A N 1
ATOM 648 C CA . VAL A 1 87 ? -0.017 13.046 13.469 1 95.36 87 VAL A CA 1
ATOM 649 C C . VAL A 1 87 ? 1.013 12.03 12.981 1 95.36 87 VAL A C 1
ATOM 651 O O . VAL A 1 87 ? 0.985 11.617 11.819 1 95.36 87 VAL A O 1
ATOM 654 N N . SER A 1 88 ? 1.905 11.722 13.928 1 96.75 88 SER A N 1
ATOM 655 C CA . SER A 1 88 ? 2.798 10.611 13.615 1 96.75 88 SER A CA 1
ATOM 656 C C . SER A 1 88 ? 2.042 9.287 13.581 1 96.75 88 SER A C 1
ATOM 658 O O . SER A 1 88 ? 1.244 8.998 14.475 1 96.75 88 SER A O 1
ATOM 660 N N . LYS A 1 89 ? 2.301 8.501 12.507 1 97.19 89 LYS A N 1
ATOM 661 C CA . LYS A 1 89 ? 1.606 7.222 12.391 1 97.19 89 LYS A CA 1
ATOM 662 C C . LYS A 1 89 ? 2.327 6.292 11.42 1 97.19 89 LYS A C 1
ATOM 664 O O . LYS A 1 89 ? 3.132 6.742 10.602 1 97.19 89 LYS A O 1
ATOM 669 N N . ASP A 1 90 ? 2.072 5.035 11.547 1 96.83 90 ASP A N 1
ATOM 670 C CA . ASP A 1 90 ? 2.54 4.032 10.595 1 96.83 90 ASP A CA 1
ATOM 671 C C . ASP A 1 90 ? 1.373 3.229 10.025 1 96.83 90 ASP A C 1
ATOM 673 O O . ASP A 1 90 ? 0.213 3.501 10.34 1 96.83 90 ASP A O 1
ATOM 677 N N . ALA A 1 91 ? 1.726 2.29 9.092 1 96.55 91 ALA A N 1
ATOM 678 C CA . ALA A 1 91 ? 0.72 1.434 8.469 1 96.55 91 ALA A CA 1
ATOM 679 C C . ALA A 1 91 ? -0.424 2.263 7.891 1 96.55 91 ALA A C 1
ATOM 681 O O . ALA A 1 91 ? -1.595 1.909 8.046 1 96.55 91 ALA A O 1
ATOM 682 N N . VAL A 1 92 ? -0.061 3.418 7.354 1 97.81 92 VAL A N 1
ATOM 683 C CA . VAL A 1 92 ? -1.007 4.335 6.726 1 97.81 92 VAL A CA 1
ATOM 684 C C . VAL A 1 92 ? -1.243 3.919 5.275 1 97.81 92 VAL A C 1
ATOM 686 O O . VAL A 1 92 ? -0.308 3.524 4.576 1 97.81 92 VAL A O 1
ATOM 689 N N . GLY A 1 93 ? -2.466 3.921 4.792 1 98.09 93 GLY A N 1
ATOM 690 C CA . GLY A 1 93 ? -2.744 3.817 3.369 1 98.09 93 GLY A CA 1
ATOM 691 C C . GLY A 1 93 ? -2.664 5.148 2.646 1 98.09 93 GLY A C 1
ATOM 692 O O . GLY A 1 93 ? -3.108 6.172 3.17 1 98.09 93 GLY A O 1
ATOM 693 N N . VAL A 1 94 ? -2.092 5.126 1.477 1 98.25 94 VAL A N 1
ATOM 694 C CA . VAL A 1 94 ? -1.934 6.375 0.741 1 98.25 94 VAL A CA 1
ATOM 695 C C . VAL A 1 94 ? -2.261 6.151 -0.734 1 98.25 94 VAL A C 1
ATOM 697 O O . VAL A 1 94 ? -1.896 5.123 -1.308 1 98.25 94 VAL A O 1
ATOM 700 N N . CYS A 1 95 ? -2.851 7.11 -1.285 1 97.59 95 CYS A N 1
ATOM 701 C CA . CYS A 1 95 ? -3.165 7.015 -2.706 1 97.59 95 CYS A CA 1
ATOM 702 C C . CYS A 1 95 ? -3.459 8.391 -3.293 1 97.59 95 CYS A C 1
ATOM 704 O O . CYS A 1 95 ? -3.827 9.315 -2.565 1 97.59 95 CYS A O 1
ATOM 706 N N . LEU A 1 96 ? -3.265 8.494 -4.599 1 96.03 96 LEU A N 1
ATOM 707 C CA . LEU A 1 96 ? -3.624 9.704 -5.331 1 96.03 96 LEU A CA 1
ATOM 708 C C . LEU A 1 96 ? -5.083 9.661 -5.773 1 96.03 96 LEU A C 1
ATOM 710 O O . LEU A 1 96 ? -5.54 8.656 -6.323 1 96.03 96 LEU A O 1
ATOM 714 N N . LEU A 1 97 ? -5.782 10.637 -5.518 1 95.88 97 LEU A N 1
ATOM 715 C CA . LEU A 1 97 ? -7.113 10.867 -6.069 1 95.88 97 LEU A CA 1
ATOM 716 C C . LEU A 1 97 ? -7.255 12.303 -6.563 1 95.88 97 LEU A C 1
ATOM 718 O O . LEU A 1 97 ? -7.206 13.245 -5.769 1 95.88 97 LEU A O 1
ATOM 722 N N . GLY A 1 98 ? -7.455 12.417 -7.941 1 93 98 GLY A N 1
ATOM 723 C CA . GLY A 1 98 ? -7.411 13.753 -8.512 1 93 98 GLY A CA 1
ATOM 724 C C . GLY A 1 98 ? -6.05 14.411 -8.389 1 93 98 GLY A C 1
ATOM 725 O O . GLY A 1 98 ? -5.05 13.873 -8.87 1 93 98 GLY A O 1
ATOM 726 N N . ASP A 1 99 ? -6.041 15.546 -7.692 1 94.67 99 ASP A N 1
ATOM 727 C CA . ASP A 1 99 ? -4.795 16.3 -7.594 1 94.67 99 ASP A CA 1
ATOM 728 C C . ASP A 1 99 ? -4.274 16.314 -6.158 1 94.67 99 ASP A C 1
ATOM 730 O O . ASP A 1 99 ? -3.493 17.191 -5.784 1 94.67 99 ASP A O 1
ATOM 734 N N . ARG A 1 100 ? -4.741 15.291 -5.414 1 96.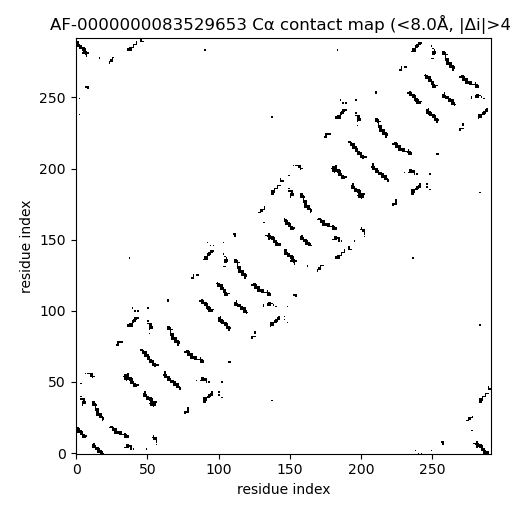25 100 ARG A N 1
ATOM 735 C CA . ARG A 1 100 ? -4.314 15.262 -4.019 1 96.25 100 ARG A CA 1
ATOM 736 C C . ARG A 1 100 ? -3.902 13.854 -3.601 1 96.25 100 ARG A C 1
ATOM 738 O O . ARG A 1 100 ? -4.404 12.868 -4.144 1 96.25 100 ARG A O 1
ATOM 745 N N . LEU A 1 101 ? -3.018 13.827 -2.627 1 97.57 101 LEU A N 1
ATOM 746 C CA . LEU A 1 101 ? -2.659 12.571 -1.976 1 97.57 101 LEU A CA 1
ATOM 747 C C . LEU A 1 101 ? -3.462 12.375 -0.695 1 97.57 101 LEU A C 1
ATOM 749 O O . LEU A 1 101 ? -3.537 13.279 0.141 1 97.57 101 LEU A O 1
ATOM 753 N N . TYR A 1 102 ? -4.007 11.253 -0.55 1 98.06 102 TYR A N 1
ATOM 754 C CA . TYR A 1 102 ? -4.804 10.949 0.634 1 98.06 102 TYR A CA 1
ATOM 755 C C . TYR A 1 102 ? -4.072 9.975 1.549 1 98.06 102 TYR A C 1
ATOM 757 O O . TYR A 1 102 ? -3.662 8.895 1.116 1 98.06 102 TYR A O 1
ATOM 765 N N . ALA A 1 103 ? -3.85 10.318 2.784 1 98.39 103 ALA A N 1
ATOM 766 C CA . ALA A 1 103 ? -3.396 9.431 3.851 1 98.39 103 ALA A CA 1
ATOM 767 C C . ALA A 1 103 ? -4.572 8.928 4.684 1 98.39 103 ALA A C 1
ATOM 769 O O . ALA A 1 103 ? -5.295 9.722 5.291 1 98.39 103 ALA A O 1
ATOM 770 N N . VAL A 1 104 ? -4.726 7.696 4.73 1 98.41 104 VAL A N 1
ATOM 771 C CA . VAL A 1 104 ? -5.954 7.099 5.244 1 98.41 104 VAL A CA 1
ATOM 772 C C . VAL A 1 104 ? -5.626 6.155 6.398 1 98.41 104 VAL A C 1
ATOM 774 O O . VAL A 1 104 ? -4.895 5.177 6.22 1 98.41 104 VAL A O 1
ATOM 777 N N . GLY A 1 105 ? -6.219 6.443 7.604 1 98.31 105 GLY A N 1
ATOM 778 C CA . GLY A 1 105 ? -6.033 5.591 8.768 1 98.31 105 GLY A CA 1
ATOM 779 C C . GLY A 1 105 ? -4.615 5.618 9.306 1 98.31 105 GLY A C 1
ATOM 780 O O . GLY A 1 105 ? -3.984 6.676 9.356 1 98.31 105 GLY A O 1
ATOM 781 N N . GLY A 1 106 ? -4.204 4.419 9.762 1 97.88 106 GLY A N 1
ATOM 782 C CA . GLY A 1 106 ? -2.907 4.281 10.405 1 97.88 106 GLY A CA 1
ATOM 783 C C . GLY A 1 106 ? -3.002 4.101 11.908 1 97.88 106 GLY A C 1
ATOM 784 O O . GLY A 1 106 ? -4.102 4.037 12.462 1 97.88 106 GLY A O 1
ATOM 785 N N . TYR A 1 107 ? -1.877 3.884 12.399 1 97.01 107 TYR A N 1
ATOM 786 C CA . TYR A 1 107 ? -1.741 3.694 13.839 1 97.01 107 TYR A CA 1
ATOM 787 C C . TYR A 1 107 ? -0.836 4.758 14.447 1 97.01 107 TYR A C 1
ATOM 789 O O . TYR A 1 107 ? 0.281 4.978 13.971 1 97.01 107 TYR A O 1
ATOM 797 N N . ASP A 1 108 ? -1.278 5.346 15.554 1 95.83 108 ASP A N 1
ATOM 798 C CA . ASP A 1 108 ? -0.498 6.45 16.108 1 95.83 108 ASP A CA 1
ATOM 799 C C . ASP A 1 108 ? 0.226 6.025 17.383 1 95.83 108 ASP A C 1
ATOM 801 O O . ASP A 1 108 ? 0.714 6.869 18.137 1 95.83 108 ASP A O 1
ATOM 805 N N . GLY A 1 109 ? 0.311 4.742 17.664 1 92.5 109 GLY A N 1
ATOM 806 C CA . GLY A 1 109 ? 0.925 4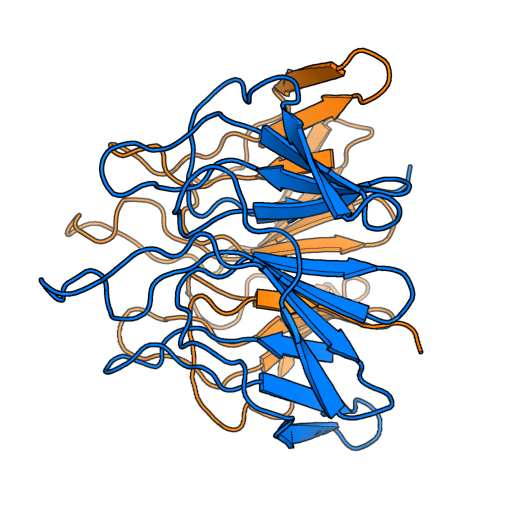.233 18.88 1 92.5 109 GLY A CA 1
ATOM 807 C C . GLY A 1 109 ? -0.076 3.966 19.988 1 92.5 109 GLY A C 1
ATOM 808 O O . GLY A 1 109 ? 0.225 3.249 20.945 1 92.5 109 GLY A O 1
ATOM 809 N N . GLN A 1 110 ? -1.18 4.536 19.812 1 92.75 110 GLN A N 1
ATOM 810 C CA . GLN A 1 110 ? -2.214 4.392 20.831 1 92.75 110 GLN A CA 1
ATOM 811 C C . GLN A 1 110 ? -3.519 3.887 20.223 1 92.75 110 GLN A C 1
ATOM 813 O O . GLN A 1 110 ? -4.189 3.029 20.802 1 92.75 110 GLN A O 1
ATOM 818 N N . SER A 1 111 ? -3.831 4.383 19.056 1 95.06 111 SER A N 1
ATOM 819 C CA . SER A 1 111 ? -5.114 4.064 18.438 1 95.06 111 SER A CA 1
ATOM 820 C C . SER A 1 111 ? -4.952 3.762 16.952 1 95.06 111 SER A C 1
ATOM 822 O O . SER A 1 111 ? -4.008 4.238 16.316 1 95.06 111 SER A O 1
ATOM 824 N N . TYR A 1 112 ? -5.87 2.956 16.542 1 96.58 112 TYR A N 1
ATOM 825 C CA . TYR A 1 112 ? -6.069 2.765 15.11 1 96.58 112 TYR A CA 1
ATOM 826 C C . TYR A 1 112 ? -6.993 3.836 14.541 1 96.58 112 TYR A C 1
ATOM 828 O O . TYR A 1 112 ? -8.177 3.888 14.882 1 96.58 112 TYR A O 1
ATOM 836 N N . LEU A 1 113 ? -6.517 4.597 13.65 1 97.41 113 LEU A N 1
ATOM 837 C CA . LEU A 1 113 ? -7.128 5.882 13.329 1 97.41 113 LEU A CA 1
ATOM 838 C C . LEU A 1 113 ? -8.195 5.723 12.251 1 97.41 113 LEU A C 1
ATOM 840 O O . LEU A 1 113 ? -8.022 4.943 11.312 1 97.41 113 LEU A O 1
ATOM 844 N N . ASN A 1 114 ? -9.216 6.467 12.392 1 97.91 114 ASN A N 1
ATOM 845 C CA . ASN A 1 114 ? -10.175 6.602 11.3 1 97.91 114 ASN A CA 1
ATOM 846 C C . ASN A 1 114 ? -9.96 7.897 10.522 1 97.91 114 ASN A C 1
ATOM 848 O O . ASN A 1 114 ? -10.718 8.206 9.601 1 97.91 114 ASN A O 1
ATOM 852 N N . SER A 1 115 ? -8.967 8.596 10.844 1 97.13 115 SER A N 1
ATOM 853 C CA . SER A 1 115 ? -8.711 9.891 10.222 1 97.13 115 SER A CA 1
ATOM 854 C C . SER A 1 115 ? -8.246 9.729 8.779 1 97.13 115 SER A C 1
ATOM 856 O O . SER A 1 115 ? -7.584 8.745 8.441 1 97.13 115 SER A O 1
ATOM 858 N N . VAL A 1 116 ? -8.649 10.712 8.015 1 98.29 116 VAL A N 1
ATOM 859 C CA . VAL A 1 116 ? -8.203 10.846 6.632 1 98.29 116 VAL A CA 1
ATOM 860 C C . VAL A 1 116 ? -7.77 12.286 6.366 1 98.29 116 VAL A C 1
ATOM 862 O O . VAL A 1 116 ? -8.484 13.23 6.712 1 98.29 116 VAL A O 1
ATOM 865 N N . GLU A 1 117 ? -6.596 12.421 5.784 1 97.91 117 GLU A N 1
ATOM 866 C CA . GLU A 1 117 ? -6.16 13.754 5.382 1 97.91 117 GLU A CA 1
ATOM 867 C C . GLU A 1 117 ? -5.65 13.758 3.943 1 97.91 117 GLU A C 1
ATOM 869 O O . GLU A 1 117 ? -5.137 12.748 3.458 1 97.91 117 GLU A O 1
ATOM 874 N N . ALA A 1 118 ? -5.804 14.879 3.326 1 97.4 118 ALA A N 1
ATOM 875 C CA . ALA A 1 118 ? -5.387 15.068 1.939 1 97.4 118 ALA A CA 1
ATOM 876 C C . ALA A 1 118 ? -4.261 16.093 1.84 1 97.4 118 ALA A C 1
ATOM 878 O O . ALA A 1 118 ? -4.322 17.155 2.464 1 97.4 118 ALA A O 1
ATOM 879 N N . TYR A 1 119 ? -3.299 15.791 1.08 1 98.22 119 TYR A N 1
ATOM 880 C CA . TYR A 1 119 ? -2.148 16.657 0.851 1 98.22 119 TYR A CA 1
ATOM 881 C C . TYR A 1 119 ? -2.249 17.352 -0.502 1 98.22 119 TYR A C 1
ATOM 883 O O . TYR A 1 119 ? -2.45 16.699 -1.528 1 98.22 119 TYR A O 1
ATOM 891 N N . ASP A 1 120 ? -2.066 18.626 -0.51 1 96.44 120 ASP A N 1
ATOM 892 C CA . ASP A 1 120 ? -1.973 19.436 -1.721 1 96.44 120 ASP A CA 1
ATOM 893 C C . ASP A 1 120 ? -0.529 19.852 -1.994 1 96.44 120 ASP A C 1
ATOM 895 O O . ASP A 1 120 ? 0.004 20.74 -1.324 1 96.44 120 ASP A O 1
ATOM 899 N N . PRO A 1 121 ? 0.019 19.255 -2.95 1 93.01 121 PRO A N 1
ATOM 900 C CA . PRO A 1 121 ? 1.426 19.572 -3.204 1 93.01 121 PRO A CA 1
ATOM 901 C C . PRO A 1 121 ? 1.631 21.012 -3.67 1 93.01 121 PRO A C 1
ATOM 903 O O . PRO A 1 121 ? 2.74 21.544 -3.573 1 93.01 121 PRO A O 1
ATOM 906 N N . GLN A 1 122 ? 0.634 21.573 -4.231 1 94.05 122 GLN A N 1
ATOM 907 C CA . GLN A 1 122 ? 0.754 22.953 -4.691 1 94.05 122 GLN A CA 1
ATOM 908 C C . GLN A 1 122 ? 0.881 23.916 -3.515 1 94.05 122 GLN A C 1
ATOM 910 O O . GLN A 1 122 ? 1.662 24.869 -3.567 1 94.05 122 GLN A O 1
ATOM 915 N N . THR A 1 123 ? 0.146 23.727 -2.533 1 96.47 123 THR A N 1
ATOM 916 C CA . THR A 1 123 ? 0.199 24.602 -1.367 1 96.47 123 THR A CA 1
ATOM 917 C C . THR A 1 123 ? 1.095 24.007 -0.284 1 96.47 123 THR A C 1
ATOM 919 O O . THR A 1 123 ? 1.443 24.687 0.683 1 96.47 123 THR A O 1
ATOM 922 N N . ASN A 1 124 ? 1.512 22.742 -0.422 1 97.6 124 ASN A N 1
ATOM 923 C CA . ASN A 1 124 ? 2.309 22.013 0.559 1 97.6 124 ASN A CA 1
ATOM 924 C C . ASN A 1 124 ? 1.619 21.966 1.919 1 97.6 124 ASN A C 1
ATOM 926 O O . ASN A 1 124 ? 2.224 22.299 2.939 1 97.6 124 ASN A O 1
ATOM 930 N N . GLU A 1 125 ? 0.365 21.539 1.875 1 97.78 125 GLU A N 1
ATOM 931 C CA . GLU A 1 125 ? -0.439 21.503 3.093 1 97.78 125 GLU A CA 1
ATOM 932 C C . GLU A 1 125 ? -1.31 20.252 3.142 1 97.78 125 GLU A C 1
ATOM 934 O O . GLU A 1 125 ? -1.7 19.719 2.101 1 97.78 125 GLU A O 1
ATOM 939 N N . TRP A 1 126 ? -1.58 19.908 4.402 1 97.87 126 TRP A N 1
ATOM 940 C CA . TRP A 1 126 ? -2.523 18.825 4.662 1 97.87 126 TRP A CA 1
ATOM 941 C C . TRP A 1 126 ? -3.851 19.369 5.175 1 97.87 126 TRP A C 1
ATOM 943 O O . TRP A 1 126 ? -3.878 20.323 5.957 1 97.87 126 TRP A O 1
ATOM 953 N N . MET A 1 127 ? -4.872 18.747 4.724 1 96.88 127 MET A N 1
ATOM 954 C CA . MET A 1 127 ? -6.201 19.092 5.219 1 96.88 127 MET A CA 1
ATOM 955 C C . MET A 1 127 ? -6.98 17.839 5.604 1 96.88 127 MET A C 1
ATOM 957 O O . MET A 1 127 ? -6.886 16.812 4.93 1 96.88 127 MET A O 1
ATOM 961 N N . GLN A 1 128 ? -7.869 18.018 6.612 1 96.3 128 GLN A N 1
ATOM 962 C CA . GLN A 1 128 ? -8.685 16.889 7.046 1 96.3 128 GLN A CA 1
ATOM 963 C C . GLN A 1 128 ? -9.837 16.638 6.077 1 96.3 128 GLN A C 1
ATOM 965 O O . GLN A 1 128 ? -10.444 17.583 5.568 1 96.3 128 GLN A O 1
ATOM 970 N N . VAL A 1 129 ? -10.123 15.381 5.883 1 96.15 129 VAL A N 1
ATOM 971 C CA . VAL A 1 129 ? -11.232 14.882 5.076 1 96.15 129 VAL A CA 1
ATOM 972 C C . VAL A 1 129 ? -12.157 14.027 5.939 1 96.15 129 VAL A C 1
ATOM 974 O O . VAL A 1 129 ? -11.864 13.772 7.109 1 96.15 129 VAL A O 1
ATOM 977 N N . ALA A 1 130 ? -13.355 13.654 5.362 1 97.64 130 ALA A N 1
ATOM 978 C CA . ALA A 1 130 ? -14.278 12.792 6.096 1 97.64 130 ALA A CA 1
ATOM 979 C C . ALA A 1 130 ? -13.565 11.551 6.625 1 97.64 130 ALA A C 1
ATOM 981 O O . ALA A 1 130 ? -12.783 10.923 5.907 1 97.64 130 ALA A O 1
ATOM 982 N N . PRO A 1 131 ? -13.84 11.198 7.841 1 97.69 131 PRO A N 1
ATOM 983 C CA . PRO A 1 131 ? -13.176 10.04 8.444 1 97.69 131 PRO A CA 1
ATOM 984 C C . PRO A 1 131 ? -13.718 8.711 7.923 1 97.69 131 PRO A C 1
ATOM 986 O O . PRO A 1 131 ? -14.842 8.655 7.416 1 97.69 131 PRO A O 1
ATOM 989 N N . LEU A 1 132 ? -12.909 7.73 7.993 1 97.67 132 LEU A N 1
ATOM 990 C CA . LEU A 1 132 ? -13.353 6.363 7.743 1 97.67 132 LEU A CA 1
ATOM 991 C C . LEU A 1 132 ? -14.501 5.986 8.673 1 97.67 132 LEU A C 1
ATOM 993 O O . LEU A 1 132 ? -14.638 6.554 9.759 1 97.67 132 LEU A O 1
ATOM 997 N N . CYS A 1 133 ? -15.235 4.979 8.241 1 95.62 133 CYS A N 1
ATOM 998 C CA . CYS A 1 133 ? -16.286 4.439 9.096 1 95.62 133 CYS A CA 1
ATOM 999 C C . CYS A 1 133 ? -15.693 3.661 10.264 1 95.62 133 CYS A C 1
ATOM 1001 O O . CYS A 1 133 ? -16.214 3.715 11.38 1 95.62 133 CYS A O 1
ATOM 1003 N N . LEU A 1 134 ? -14.636 2.958 10 1 93.61 134 LEU A N 1
ATOM 1004 C CA . LEU A 1 134 ? -13.928 2.158 10.993 1 93.61 134 LEU A CA 1
ATOM 1005 C C . LEU A 1 134 ? -12.436 2.474 10.982 1 93.61 134 LEU A C 1
ATOM 1007 O O . LEU A 1 134 ? -11.806 2.481 9.922 1 93.61 134 LEU A O 1
ATOM 1011 N N . GLY A 1 135 ? -11.912 2.76 12.144 1 96.31 135 GLY A N 1
ATOM 1012 C CA . GLY A 1 135 ? -10.473 2.949 12.238 1 96.31 135 GLY A CA 1
ATOM 1013 C C . GLY A 1 135 ? -9.684 1.705 11.874 1 96.31 135 GLY A C 1
ATOM 1014 O O . GLY A 1 135 ? -10.062 0.593 12.246 1 96.31 135 GLY A O 1
ATOM 1015 N N . ARG A 1 136 ? -8.547 1.915 11.148 1 97.57 136 ARG A N 1
ATOM 1016 C CA . ARG A 1 136 ? -7.777 0.762 10.692 1 97.57 136 ARG A CA 1
ATOM 1017 C C . ARG A 1 136 ? -6.328 1.146 10.412 1 97.57 136 ARG A C 1
ATOM 1019 O O . ARG A 1 136 ? -6.044 2.286 10.038 1 97.57 136 ARG A O 1
ATOM 1026 N N . ALA A 1 137 ? -5.511 0.223 10.561 1 97.6 137 ALA A N 1
ATOM 1027 C CA . ALA A 1 137 ? -4.11 0.268 10.15 1 97.6 137 ALA A CA 1
ATOM 1028 C C . ALA A 1 137 ? -3.722 -0.994 9.384 1 97.6 137 ALA A C 1
ATOM 1030 O O . ALA A 1 137 ? -4.272 -2.07 9.629 1 97.6 137 ALA A O 1
ATOM 1031 N N . GLY A 1 138 ? -2.747 -0.774 8.456 1 95.81 138 GLY A N 1
ATOM 1032 C CA . GLY A 1 138 ? -2.359 -1.919 7.648 1 95.81 138 GLY A CA 1
ATOM 1033 C C . GLY A 1 138 ? -3.367 -2.254 6.565 1 95.81 138 GLY A C 1
ATOM 1034 O O . GLY A 1 138 ? -3.397 -3.38 6.065 1 95.81 138 GLY A O 1
ATOM 1035 N N . ALA A 1 139 ? -4.243 -1.332 6.328 1 96.96 139 ALA A N 1
ATOM 1036 C CA . ALA A 1 139 ? -5.119 -1.396 5.161 1 96.96 139 ALA A CA 1
ATOM 1037 C C . ALA A 1 139 ? -4.386 -0.944 3.9 1 96.96 139 ALA A C 1
ATOM 1039 O O . ALA A 1 139 ? -3.354 -0.275 3.981 1 96.96 139 ALA A O 1
ATOM 1040 N N . CYS A 1 140 ? -4.855 -1.368 2.829 1 98.41 140 CYS A N 1
ATOM 1041 C CA . CYS A 1 140 ? -4.379 -0.812 1.567 1 98.41 140 CYS A CA 1
ATOM 1042 C C . CYS A 1 140 ? -5.419 0.116 0.953 1 98.41 140 CYS A C 1
ATOM 1044 O O . CYS A 1 140 ? -6.618 -0.164 1.011 1 98.41 140 CYS A O 1
ATOM 1046 N N . VAL A 1 141 ? -4.948 1.183 0.365 1 98.25 141 VAL A N 1
ATOM 1047 C CA . VAL A 1 141 ? -5.822 2.186 -0.236 1 98.25 141 VAL A CA 1
ATOM 1048 C C . VAL A 1 141 ? -5.492 2.336 -1.719 1 98.25 141 VAL A C 1
ATOM 1050 O O . VAL A 1 141 ? -4.328 2.509 -2.089 1 98.25 141 VAL A O 1
ATOM 1053 N N . VAL A 1 142 ? -6.536 2.264 -2.56 1 97.62 142 VAL A N 1
ATOM 1054 C CA . VAL A 1 142 ? -6.335 2.325 -4.004 1 97.62 142 VAL A CA 1
ATOM 1055 C C . VAL A 1 142 ? -7.477 3.105 -4.652 1 97.62 142 VAL A C 1
ATOM 1057 O O . VAL A 1 142 ? -8.542 3.27 -4.054 1 97.62 142 VAL A O 1
ATOM 1060 N N . THR A 1 143 ? -7.187 3.622 -5.778 1 95.76 143 THR A N 1
ATOM 1061 C CA . THR A 1 143 ? -8.219 4.28 -6.571 1 95.76 143 THR A CA 1
ATOM 1062 C C . THR A 1 143 ? -8.597 3.429 -7.78 1 95.76 143 THR A C 1
ATOM 1064 O O . THR A 1 143 ? -7.733 2.807 -8.402 1 95.76 143 THR A O 1
ATOM 1067 N N . VAL A 1 144 ? -9.855 3.357 -8.057 1 90.26 144 VAL A N 1
ATOM 1068 C CA . VAL A 1 144 ? -10.325 2.696 -9.27 1 90.26 144 VAL A CA 1
ATOM 1069 C C . VAL A 1 144 ? -10.846 3.738 -10.258 1 90.26 144 VAL A C 1
ATOM 1071 O O . VAL A 1 144 ? -11.673 4.58 -9.902 1 90.26 144 VAL A O 1
ATOM 1074 N N . LYS A 1 145 ? -10.241 3.72 -11.489 1 78.06 145 LYS A N 1
ATOM 1075 C CA . LYS A 1 145 ? -10.772 4.569 -12.552 1 78.06 145 LYS A CA 1
ATOM 1076 C C . LYS A 1 145 ? -11.96 3.905 -13.243 1 78.06 145 LYS A C 1
ATOM 1078 O O . LYS A 1 145 ? -11.827 2.817 -13.808 1 78.06 145 LYS A O 1
ATOM 1083 N N . LEU A 1 146 ? -13.143 4.365 -12.867 1 62.6 146 LEU A N 1
ATOM 1084 C CA . LEU A 1 146 ? -14.337 3.811 -13.495 1 62.6 146 LEU A CA 1
ATOM 1085 C C . LEU A 1 146 ? -14.517 4.366 -14.904 1 62.6 146 LEU A C 1
ATOM 1087 O O . LEU A 1 146 ? -14.112 5.496 -15.187 1 62.6 146 LEU A O 1
ATOM 1091 N N . LEU B 1 1 ? -11.975 6.04 -4.293 1 96.11 1 LEU B N 1
ATOM 1092 C CA . LEU B 1 1 ? -10.937 5.593 -3.37 1 96.11 1 LEU B CA 1
ATOM 1093 C C . LEU B 1 1 ? -11.458 4.482 -2.465 1 96.11 1 LEU B C 1
ATOM 1095 O O . LEU B 1 1 ? -12.551 4.591 -1.906 1 96.11 1 LEU B O 1
ATOM 1099 N N . TYR B 1 2 ? -10.716 3.363 -2.343 1 98.21 2 TYR B N 1
ATOM 1100 C CA . TYR B 1 2 ? -11.129 2.22 -1.537 1 98.21 2 TYR B CA 1
ATOM 1101 C C . TYR B 1 2 ? -10.114 1.932 -0.438 1 98.21 2 TYR B C 1
ATOM 1103 O O . TYR B 1 2 ? -8.909 1.872 -0.698 1 98.21 2 TYR B O 1
ATOM 1111 N N . ALA B 1 3 ? -10.532 1.773 0.765 1 98.5 3 ALA B N 1
ATOM 1112 C CA . ALA B 1 3 ? -9.744 1.238 1.872 1 98.5 3 ALA B CA 1
ATOM 1113 C C . ALA B 1 3 ? -10.072 -0.232 2.119 1 98.5 3 ALA B C 1
ATOM 1115 O O . ALA B 1 3 ? -11.22 -0.578 2.405 1 98.5 3 ALA B O 1
ATOM 1116 N N . VAL B 1 4 ? -9.117 -1.056 2.033 1 98.66 4 VAL B N 1
ATOM 1117 C CA . VAL B 1 4 ? -9.352 -2.495 1.99 1 98.66 4 VAL B CA 1
ATOM 1118 C C . VAL B 1 4 ? -8.633 -3.171 3.155 1 98.66 4 VAL B C 1
ATOM 1120 O O . VAL B 1 4 ? -7.403 -3.134 3.239 1 98.66 4 VAL B O 1
ATOM 1123 N N . GLY B 1 5 ? -9.422 -3.797 4.08 1 98.37 5 GLY B N 1
ATOM 1124 C CA . GLY B 1 5 ? -8.876 -4.59 5.169 1 98.37 5 GLY B CA 1
ATOM 1125 C C . GLY B 1 5 ? -8.183 -3.753 6.228 1 98.37 5 GLY B C 1
ATOM 1126 O O . GLY B 1 5 ? -8.638 -2.654 6.553 1 98.37 5 GLY B O 1
ATOM 1127 N N . GLY B 1 6 ? -7.123 -4.348 6.808 1 97.62 6 GLY B N 1
ATOM 1128 C CA . GLY B 1 6 ? -6.42 -3.733 7.923 1 97.62 6 GLY B CA 1
ATOM 1129 C C . GLY B 1 6 ? -6.839 -4.287 9.271 1 97.62 6 GLY B C 1
ATOM 1130 O O . GLY B 1 6 ? -7.408 -5.378 9.35 1 97.62 6 GLY B O 1
ATOM 1131 N N . ARG B 1 7 ? -6.366 -3.547 10.261 1 96.55 7 ARG B N 1
ATOM 1132 C CA . ARG B 1 7 ? -6.662 -3.924 11.64 1 96.55 7 ARG B CA 1
ATOM 1133 C C . ARG B 1 7 ? -7.274 -2.757 12.408 1 96.55 7 ARG B C 1
ATOM 1135 O O . ARG B 1 7 ? -6.931 -1.599 12.163 1 96.55 7 ARG B O 1
ATOM 1142 N N . ASP B 1 8 ? -8.029 -3.161 13.335 1 93.49 8 ASP B N 1
ATOM 1143 C CA . ASP B 1 8 ? -8.636 -2.127 14.167 1 93.49 8 ASP B CA 1
ATOM 1144 C C . ASP B 1 8 ? -8.177 -2.25 15.618 1 93.49 8 ASP B C 1
ATOM 1146 O O . ASP B 1 8 ? -8.77 -1.647 16.516 1 93.49 8 ASP B O 1
ATOM 1150 N N . GLY B 1 9 ? -7.147 -3.032 15.903 1 85.24 9 GLY B N 1
ATOM 1151 C CA . GLY B 1 9 ? -6.652 -3.288 17.247 1 85.24 9 GLY B CA 1
ATOM 1152 C C . GLY B 1 9 ? -7.02 -4.666 17.765 1 85.24 9 GLY B C 1
ATOM 1153 O O . GLY B 1 9 ? -6.142 -5.459 18.11 1 85.24 9 GLY B O 1
ATOM 1154 N N . SER B 1 10 ? -8.224 -4.967 17.718 1 84.02 10 SER B N 1
ATOM 1155 C CA . SER B 1 10 ? -8.719 -6.236 18.243 1 84.02 10 SER B CA 1
ATOM 1156 C C . SER B 1 10 ? -8.727 -7.315 17.165 1 84.02 10 SER B C 1
ATOM 1158 O O . SER B 1 10 ? -8.553 -8.498 17.463 1 84.02 10 SER B O 1
ATOM 1160 N N . SER B 1 11 ? -8.935 -6.866 15.925 1 90.8 11 SER B N 1
ATOM 1161 C CA . SER B 1 11 ? -9.122 -7.85 14.864 1 90.8 11 SER B CA 1
ATOM 1162 C C . SER B 1 11 ? -8.599 -7.329 13.529 1 90.8 11 SER B C 1
ATOM 1164 O O . SER B 1 11 ? -8.459 -6.119 13.341 1 90.8 11 SER B O 1
ATOM 1166 N N . CYS B 1 12 ? -8.288 -8.32 12.659 1 96.25 12 CYS B N 1
ATOM 1167 C CA . CYS B 1 12 ? -8.165 -7.983 11.245 1 96.25 12 CYS B CA 1
ATOM 1168 C C . CYS B 1 12 ? -9.537 -7.809 10.605 1 96.25 12 CYS B C 1
ATOM 1170 O O . CYS B 1 12 ? -10.52 -8.394 11.064 1 96.25 12 CYS B O 1
ATOM 1172 N N . LEU B 1 13 ? -9.576 -7.052 9.601 1 96.62 13 LEU B N 1
ATOM 1173 C CA . LEU B 1 13 ? -10.855 -6.666 9.016 1 96.62 13 LEU B CA 1
ATOM 1174 C C . LEU B 1 13 ? -11.044 -7.314 7.648 1 96.62 13 LEU B C 1
ATOM 1176 O O . LEU B 1 13 ? -10.093 -7.42 6.87 1 96.62 13 LEU B O 1
ATOM 1180 N N . LYS B 1 14 ? -12.223 -7.713 7.359 1 97 14 LYS B N 1
ATOM 1181 C CA . LYS B 1 14 ? -12.602 -8.078 5.997 1 97 14 LYS B CA 1
ATOM 1182 C C . LYS B 1 14 ? -13.308 -6.922 5.294 1 97 14 LYS B C 1
ATOM 1184 O O . LYS B 1 14 ? -13.636 -7.016 4.11 1 97 14 LYS B O 1
ATOM 1189 N N . SER B 1 15 ? -13.545 -5.875 6.023 1 97.49 15 SER B N 1
ATOM 1190 C CA . SER B 1 15 ? -14.347 -4.776 5.497 1 97.49 15 SER B CA 1
ATOM 1191 C C . SER B 1 15 ? -13.577 -3.982 4.446 1 97.49 15 SER B C 1
ATOM 1193 O O . SER B 1 15 ? -12.345 -3.937 4.475 1 97.49 15 SER B O 1
ATOM 1195 N N . VAL B 1 16 ? -14.379 -3.432 3.537 1 98.42 16 VAL B N 1
ATOM 1196 C CA . VAL B 1 16 ? -13.943 -2.515 2.488 1 98.42 16 VAL B CA 1
ATOM 1197 C C . VAL B 1 16 ? -14.861 -1.295 2.454 1 98.42 16 VAL B C 1
ATOM 1199 O O . VAL B 1 16 ? -16.083 -1.427 2.559 1 98.42 16 VAL B O 1
ATOM 1202 N N . GLU B 1 17 ? -14.323 -0.169 2.349 1 97.98 17 GLU B N 1
ATOM 1203 C CA . GLU B 1 17 ? -15.14 1.031 2.196 1 97.98 17 GLU B CA 1
ATOM 1204 C C . GLU B 1 17 ? -14.609 1.92 1.075 1 97.98 17 GLU B C 1
ATOM 1206 O O . GLU B 1 17 ? -13.415 1.899 0.771 1 97.98 17 GLU B O 1
ATOM 1211 N N . CYS B 1 18 ? -15.471 2.625 0.454 1 97.04 18 CYS B N 1
ATOM 1212 C CA . CYS B 1 18 ? -15.143 3.475 -0.685 1 97.04 18 CYS B CA 1
ATOM 1213 C C . CYS B 1 18 ? -15.488 4.931 -0.395 1 97.04 18 CYS B C 1
ATOM 1215 O O . CYS B 1 18 ? -16.483 5.217 0.275 1 97.04 18 CYS B O 1
ATOM 1217 N N . PHE B 1 19 ? -14.68 5.828 -0.866 1 96.88 19 PHE B N 1
ATOM 1218 C CA . PHE B 1 19 ? -14.819 7.263 -0.648 1 96.88 19 PHE B CA 1
ATOM 1219 C C . PHE B 1 19 ? -15.354 7.952 -1.897 1 96.88 19 PHE B C 1
ATOM 1221 O O . PHE B 1 19 ? -14.838 7.743 -2.997 1 96.88 19 PHE B O 1
ATOM 1228 N N . ASP B 1 20 ? -16.331 8.762 -1.74 1 92.43 20 ASP B N 1
ATOM 1229 C CA . ASP B 1 20 ? -16.84 9.652 -2.779 1 92.43 20 ASP B CA 1
ATOM 1230 C C . ASP B 1 20 ? -16.432 11.099 -2.511 1 92.43 20 ASP B C 1
ATOM 1232 O O . ASP B 1 20 ? -16.975 11.747 -1.614 1 92.43 20 ASP B O 1
ATOM 1236 N N . PRO B 1 21 ? -15.505 11.556 -3.283 1 88.57 21 PRO B N 1
ATOM 1237 C CA . PRO B 1 21 ? -15.024 12.912 -3.013 1 88.57 21 PRO B CA 1
ATOM 1238 C C . PRO B 1 21 ? -16.097 13.975 -3.235 1 88.57 21 PRO B C 1
ATOM 1240 O O . PRO B 1 21 ? -15.988 15.087 -2.712 1 88.57 21 PRO B O 1
ATOM 1243 N N . HIS B 1 22 ? -17.05 13.686 -4.052 1 91.44 22 HIS B N 1
ATOM 1244 C CA . HIS B 1 22 ? -18.109 14.656 -4.306 1 91.44 22 HIS B CA 1
ATOM 1245 C C . HIS B 1 22 ? -19.007 14.824 -3.085 1 91.44 22 HIS B C 1
ATOM 1247 O O . HIS B 1 22 ? -19.478 15.929 -2.803 1 91.44 22 HIS B O 1
ATOM 1253 N N . THR B 1 23 ? -19.239 13.782 -2.355 1 93.25 23 THR B N 1
ATOM 1254 C CA . THR B 1 23 ? -20.089 13.85 -1.171 1 93.25 23 THR B CA 1
ATOM 1255 C C . THR B 1 23 ? -19.245 13.86 0.1 1 93.25 23 THR B C 1
ATOM 1257 O O . THR B 1 23 ? -19.763 14.096 1.193 1 93.25 23 THR B O 1
ATOM 1260 N N . ASN B 1 24 ? -17.969 13.613 -0.024 1 94.3 24 ASN B N 1
ATOM 1261 C CA . ASN B 1 24 ? -17.048 13.536 1.105 1 94.3 24 ASN B CA 1
ATOM 1262 C C . ASN B 1 24 ? -17.516 12.519 2.141 1 94.3 24 ASN B C 1
ATOM 1264 O O . ASN B 1 24 ? -17.62 12.837 3.327 1 94.3 24 ASN B O 1
ATOM 1268 N N . LYS B 1 25 ? -17.768 11.305 1.61 1 95.94 25 LYS B N 1
ATOM 1269 C CA . LYS B 1 25 ? -18.283 10.253 2.481 1 95.94 25 LYS B CA 1
ATOM 1270 C C . LYS B 1 25 ? -17.651 8.904 2.148 1 95.94 25 LYS B C 1
ATOM 1272 O O . LYS B 1 25 ? -17.431 8.588 0.977 1 95.94 25 LYS B O 1
ATOM 1277 N N . TRP B 1 26 ? -17.476 8.141 3.221 1 97.38 26 TRP B N 1
ATOM 1278 C CA . TRP B 1 26 ? -17.09 6.74 3.086 1 97.38 26 TRP B CA 1
ATOM 1279 C C . TRP B 1 26 ? -18.302 5.826 3.231 1 97.38 26 TRP B C 1
ATOM 1281 O O . TRP B 1 26 ? -19.148 6.039 4.103 1 97.38 26 TRP B O 1
ATOM 1291 N N . THR B 1 27 ? -18.339 4.899 2.348 1 97.57 27 THR B N 1
ATOM 1292 C CA . THR B 1 27 ? -19.449 3.953 2.391 1 97.57 27 THR B CA 1
ATOM 1293 C C . THR B 1 27 ? -18.938 2.516 2.335 1 97.57 27 THR B C 1
ATOM 1295 O O . THR B 1 27 ? -17.999 2.214 1.596 1 97.57 27 THR B O 1
ATOM 1298 N N . ALA B 1 28 ? -19.713 1.64 2.993 1 97.42 28 ALA B N 1
ATOM 1299 C CA . ALA B 1 28 ? -19.309 0.238 3.045 1 97.42 28 ALA B CA 1
ATOM 1300 C C . ALA B 1 28 ? -19.539 -0.45 1.703 1 97.42 28 ALA B C 1
ATOM 1302 O O . ALA B 1 28 ? -20.551 -0.209 1.04 1 97.42 28 ALA B O 1
ATOM 1303 N N . CYS B 1 29 ? -18.639 -1.31 1.295 1 97.82 29 CYS B N 1
ATOM 1304 C CA . CYS B 1 29 ? -18.747 -2.212 0.153 1 97.82 29 CYS B CA 1
ATOM 1305 C C . CYS B 1 29 ? -18.871 -3.66 0.612 1 97.82 29 CYS B C 1
ATOM 1307 O O . CYS B 1 29 ? -18.889 -3.936 1.813 1 97.82 29 CYS B O 1
ATOM 1309 N N . ALA B 1 30 ? -18.971 -4.561 -0.348 1 98.43 30 ALA B N 1
ATOM 1310 C CA . ALA B 1 30 ? -19.017 -5.986 -0.028 1 98.43 30 ALA B CA 1
ATOM 1311 C C . ALA B 1 30 ? -17.768 -6.417 0.735 1 98.43 30 ALA B C 1
ATOM 1313 O O . ALA B 1 30 ? -16.657 -5.987 0.414 1 98.43 30 ALA B O 1
ATOM 1314 N N . LEU B 1 31 ? -17.938 -7.279 1.64 1 98.36 31 LEU B N 1
ATOM 1315 C CA . LEU B 1 31 ? -16.837 -7.782 2.455 1 98.36 31 LEU B CA 1
ATOM 1316 C C . LEU B 1 31 ? -15.955 -8.731 1.65 1 98.36 31 LEU B C 1
ATOM 1318 O O . LEU B 1 31 ? -16.451 -9.48 0.805 1 98.36 31 LEU B O 1
ATOM 1322 N N . MET B 1 32 ? -14.672 -8.648 1.927 1 98.27 32 MET B N 1
ATOM 1323 C CA . MET B 1 32 ? -13.792 -9.689 1.404 1 98.27 32 MET B CA 1
ATOM 1324 C C . MET B 1 32 ? -14.164 -11.053 1.975 1 98.27 32 MET B C 1
ATOM 1326 O O . MET B 1 32 ? -14.893 -11.139 2.965 1 98.27 32 MET B O 1
ATOM 1330 N N . SER B 1 33 ? -13.641 -12.088 1.407 1 96.81 33 SER B N 1
ATOM 1331 C CA . SER B 1 33 ? -13.941 -13.44 1.868 1 96.81 33 SER B CA 1
ATOM 1332 C C . SER B 1 33 ? -13.198 -13.761 3.16 1 96.81 33 SER B C 1
ATOM 1334 O O . SER B 1 33 ? -13.612 -14.641 3.918 1 96.81 33 SER B O 1
ATOM 1336 N N . LYS B 1 34 ? -12.087 -13.053 3.342 1 95.01 34 LYS B N 1
ATOM 1337 C CA . LYS B 1 34 ? -11.244 -13.277 4.513 1 95.01 34 LYS B CA 1
ATOM 1338 C C . LYS B 1 34 ? -10.866 -11.958 5.18 1 95.01 34 LYS B C 1
ATOM 1340 O O . LYS B 1 34 ? -10.776 -10.924 4.514 1 95.01 34 LYS B O 1
ATOM 1345 N N . ARG B 1 35 ? -10.664 -12.095 6.494 1 96.48 35 ARG B N 1
ATOM 1346 C CA . ARG B 1 35 ? -10.026 -10.978 7.183 1 96.48 35 ARG B CA 1
ATOM 1347 C C . ARG B 1 35 ? -8.561 -10.851 6.78 1 96.48 35 ARG B C 1
ATOM 1349 O O . ARG B 1 35 ? -7.864 -11.856 6.629 1 96.48 35 ARG B O 1
ATOM 1356 N N . ARG B 1 36 ? -8.164 -9.573 6.632 1 97.4 36 ARG B N 1
ATOM 1357 C CA . ARG B 1 36 ? -6.805 -9.434 6.119 1 97.4 36 ARG B CA 1
ATOM 1358 C C . ARG B 1 36 ? -6.112 -8.22 6.728 1 97.4 36 ARG B C 1
ATOM 1360 O O . ARG B 1 36 ? -6.356 -7.085 6.312 1 97.4 36 ARG B O 1
ATOM 1367 N N . GLY B 1 37 ? -5.248 -8.493 7.641 1 96.06 37 GLY B N 1
ATOM 1368 C CA . GLY B 1 37 ? -4.24 -7.512 8.012 1 96.06 37 GLY B CA 1
ATOM 1369 C C . GLY B 1 37 ? -2.978 -7.607 7.177 1 96.06 37 GLY B C 1
ATOM 1370 O O . GLY B 1 37 ? -2.544 -8.705 6.82 1 96.06 37 GLY B O 1
ATOM 1371 N N . GLY B 1 38 ? -2.318 -6.435 6.831 1 96.29 38 GLY B N 1
ATOM 1372 C CA . GLY B 1 38 ? -1.13 -6.458 5.993 1 96.29 38 GLY B CA 1
ATOM 1373 C C . GLY B 1 38 ? -1.407 -6.928 4.577 1 96.29 38 GLY B C 1
ATOM 1374 O O . GLY B 1 38 ? -0.602 -7.654 3.99 1 96.29 38 GLY B O 1
ATOM 1375 N N . VAL B 1 39 ? -2.593 -6.624 4.055 1 97.92 39 VAL B N 1
ATOM 1376 C CA . VAL B 1 39 ? -3.026 -7.018 2.719 1 97.92 39 VAL B CA 1
ATOM 1377 C C . VAL B 1 39 ? -2.366 -6.12 1.675 1 97.92 39 VAL B C 1
ATOM 1379 O O . VAL B 1 39 ? -2.149 -4.93 1.919 1 97.92 39 VAL B O 1
ATOM 1382 N N . GLY B 1 40 ? -1.99 -6.654 0.524 1 98.29 40 GLY B N 1
ATOM 1383 C CA . GLY B 1 40 ? -1.665 -5.88 -0.663 1 98.29 40 GLY B CA 1
ATOM 1384 C C . GLY B 1 40 ? -2.827 -5.752 -1.629 1 98.29 40 GLY B C 1
ATOM 1385 O O . GLY B 1 40 ? -3.588 -6.703 -1.822 1 98.29 40 GLY B O 1
ATOM 1386 N N . VAL B 1 41 ? -2.973 -4.562 -2.21 1 98.52 41 VAL B N 1
ATOM 1387 C CA . VAL B 1 41 ? -4.071 -4.349 -3.147 1 98.52 41 VAL B CA 1
ATOM 1388 C C . VAL B 1 41 ? -3.578 -3.542 -4.347 1 98.52 41 VAL B C 1
ATOM 1390 O O . VAL B 1 41 ? -2.797 -2.601 -4.191 1 98.52 41 VAL B O 1
ATOM 1393 N N . ALA B 1 42 ? -4.022 -3.868 -5.479 1 97.13 42 ALA B N 1
ATOM 1394 C CA . ALA B 1 42 ? -3.778 -3.112 -6.704 1 97.13 42 ALA B CA 1
ATOM 1395 C C . ALA B 1 42 ? -5.016 -3.098 -7.596 1 97.13 42 ALA B C 1
ATOM 1397 O O . ALA B 1 42 ? -5.939 -3.892 -7.4 1 97.13 42 ALA B O 1
ATOM 1398 N N . THR B 1 43 ? -5.025 -2.154 -8.46 1 96.44 43 THR B N 1
ATOM 1399 C CA . THR B 1 43 ? -6.125 -2.043 -9.413 1 96.44 43 THR B CA 1
ATOM 1400 C C . THR B 1 43 ? -5.671 -2.449 -10.812 1 96.44 43 THR B C 1
ATOM 1402 O O . THR B 1 43 ? -4.538 -2.167 -11.209 1 96.44 43 THR B O 1
ATOM 1405 N N . TRP B 1 44 ? -6.579 -3.091 -11.455 1 95.5 44 TRP B N 1
ATOM 1406 C CA . TRP B 1 44 ? -6.343 -3.443 -12.852 1 95.5 44 TRP B CA 1
ATOM 1407 C C . TRP B 1 44 ? -7.653 -3.499 -13.629 1 95.5 44 TRP B C 1
ATOM 1409 O O . TRP B 1 44 ? -8.573 -4.231 -13.256 1 95.5 44 TRP B O 1
ATOM 1419 N N . ASN B 1 45 ? -7.735 -2.684 -14.697 1 94.37 45 ASN B N 1
ATOM 1420 C CA . ASN B 1 45 ? -8.87 -2.673 -15.613 1 94.37 45 ASN B CA 1
ATOM 1421 C C . ASN B 1 45 ? -10.193 -2.543 -14.865 1 94.37 45 ASN B C 1
ATOM 1423 O O . ASN B 1 45 ? -11.132 -3.299 -15.12 1 94.37 45 ASN B O 1
ATOM 1427 N N . GLY B 1 46 ? -10.211 -1.718 -13.949 1 95.21 46 GLY B N 1
ATOM 1428 C CA . GLY B 1 46 ? -11.452 -1.377 -13.271 1 95.21 46 GLY B CA 1
ATOM 1429 C C . GLY B 1 46 ? -11.753 -2.278 -12.088 1 95.21 46 GLY B C 1
ATOM 1430 O O . GLY B 1 46 ? -12.785 -2.125 -11.431 1 95.21 46 GLY B O 1
ATOM 1431 N N . PHE B 1 47 ? -10.844 -3.243 -11.858 1 96.9 47 PHE B N 1
ATOM 1432 C CA . PHE B 1 47 ? -11.017 -4.16 -10.737 1 96.9 47 PHE B CA 1
ATOM 1433 C C . PHE B 1 47 ? -9.96 -3.913 -9.668 1 96.9 47 PHE B C 1
ATOM 1435 O O . PHE B 1 47 ? -8.911 -3.328 -9.947 1 96.9 47 PHE B O 1
ATOM 1442 N N . LEU B 1 48 ? -10.287 -4.431 -8.461 1 97.79 48 LEU B N 1
ATOM 1443 C CA . LEU B 1 48 ? -9.317 -4.484 -7.372 1 97.79 48 LEU B CA 1
ATOM 1444 C C . LEU B 1 48 ? -8.884 -5.92 -7.1 1 97.79 48 LEU B C 1
ATOM 1446 O O . LEU B 1 48 ? -9.713 -6.833 -7.095 1 97.79 48 LEU B O 1
ATOM 1450 N N . TYR B 1 49 ? -7.658 -6.054 -6.813 1 98.38 49 TYR B N 1
ATOM 1451 C CA . TYR B 1 49 ? -7.129 -7.35 -6.405 1 98.38 49 TYR B CA 1
ATOM 1452 C C . TYR B 1 49 ? -6.545 -7.282 -4.999 1 98.38 49 TYR B C 1
ATOM 1454 O O . TYR B 1 49 ? -5.603 -6.528 -4.747 1 98.38 49 TYR B O 1
ATOM 1462 N N . ALA B 1 50 ? -7.096 -7.998 -4.062 1 98.64 50 ALA B N 1
ATOM 1463 C CA . ALA B 1 50 ? -6.561 -8.132 -2.71 1 98.64 50 ALA B CA 1
ATOM 1464 C C . ALA B 1 50 ? -5.682 -9.374 -2.588 1 98.64 50 ALA B C 1
ATOM 1466 O O . ALA B 1 50 ? -6.097 -10.475 -2.957 1 98.64 50 ALA B O 1
ATOM 1467 N N . ILE B 1 51 ? -4.535 -9.214 -2.047 1 98.49 51 ILE B N 1
ATOM 1468 C CA . ILE B 1 51 ? -3.502 -10.239 -2.141 1 98.49 51 ILE B CA 1
ATOM 1469 C C . ILE B 1 51 ? -2.865 -10.459 -0.771 1 98.49 51 ILE B C 1
ATOM 1471 O O . ILE B 1 51 ? -2.267 -9.541 -0.203 1 98.49 51 ILE B O 1
ATOM 1475 N N . GLY B 1 52 ? -3.01 -11.706 -0.263 1 98.22 52 GLY B N 1
ATOM 1476 C CA . GLY B 1 52 ? -2.345 -12.115 0.964 1 98.22 52 GLY B CA 1
ATOM 1477 C C . GLY B 1 52 ? -2.96 -11.503 2.208 1 98.22 52 GLY B C 1
ATOM 1478 O O . GLY B 1 52 ? -4.169 -11.267 2.258 1 98.22 52 GLY B O 1
ATOM 1479 N N . GLY B 1 53 ? -2.118 -11.389 3.212 1 97.54 53 GLY B N 1
ATOM 1480 C CA . GLY B 1 53 ? -2.531 -10.885 4.512 1 97.54 53 GLY B CA 1
ATOM 1481 C C . GLY B 1 53 ? -2.602 -11.965 5.575 1 97.54 53 GLY B C 1
ATOM 1482 O O . GLY B 1 53 ? -2.199 -13.105 5.337 1 97.54 53 GLY B O 1
ATOM 1483 N N . HIS B 1 54 ? -2.947 -11.496 6.703 1 96.63 54 HIS B N 1
ATOM 1484 C CA . HIS B 1 54 ? -3.176 -12.409 7.817 1 96.63 54 HIS B CA 1
ATOM 1485 C C . HIS B 1 54 ? -4.551 -12.187 8.438 1 96.63 54 HIS B C 1
ATOM 1487 O O . HIS B 1 54 ? -5.122 -11.101 8.319 1 96.63 54 HIS B O 1
ATOM 1493 N N . ASP B 1 55 ? -5.004 -13.176 9.111 1 94.9 55 ASP B N 1
ATOM 1494 C CA . ASP B 1 55 ? -6.412 -13.159 9.495 1 94.9 55 ASP B CA 1
ATOM 1495 C C . ASP B 1 55 ? -6.584 -12.666 10.93 1 94.9 55 ASP B C 1
ATOM 1497 O O . ASP B 1 55 ? -7.706 -12.429 11.38 1 94.9 55 ASP B O 1
ATOM 1501 N N . ALA B 1 56 ? -5.576 -12.571 11.646 1 90.32 56 ALA B N 1
ATOM 1502 C CA . ALA B 1 56 ? -5.589 -12.091 13.026 1 90.32 56 ALA B CA 1
ATOM 1503 C C . ALA B 1 56 ? -4.31 -11.325 13.353 1 90.32 56 ALA B C 1
ATOM 1505 O O . ALA B 1 56 ? -3.302 -11.462 12.655 1 90.32 56 ALA B O 1
ATOM 1506 N N . PRO B 1 57 ? -4.487 -10.534 14.454 1 80.94 57 PRO B N 1
ATOM 1507 C CA . PRO B 1 57 ? -3.262 -9.821 14.823 1 80.94 57 PRO B CA 1
ATOM 1508 C C . PRO B 1 57 ? -2.082 -10.76 15.063 1 80.94 57 PRO B C 1
ATOM 1510 O O . PRO B 1 57 ? -2.263 -11.863 15.587 1 80.94 57 PRO B O 1
ATOM 1513 N N . ALA B 1 58 ? -0.906 -10.331 14.684 1 73.32 58 ALA B N 1
ATOM 1514 C CA . ALA B 1 58 ? 0.296 -11.159 14.74 1 73.32 58 ALA B CA 1
ATOM 1515 C C . ALA B 1 58 ? 0.558 -11.651 16.16 1 73.32 58 ALA B C 1
ATOM 1517 O O . ALA B 1 58 ? 1.19 -12.692 16.357 1 73.32 58 ALA B O 1
ATOM 1518 N N . SER B 1 59 ? 0.12 -10.881 17.066 1 73.27 59 SER B N 1
ATOM 1519 C CA . SER B 1 59 ? 0.308 -11.27 18.46 1 73.27 59 SER B CA 1
ATOM 1520 C C . SER B 1 59 ? -0.526 -12.497 18.809 1 73.27 59 SER B C 1
ATOM 1522 O O . SER B 1 59 ? -0.303 -13.134 19.841 1 73.27 59 SER B O 1
ATOM 1524 N N . ASN B 1 60 ? -1.478 -12.792 17.938 1 78.68 60 ASN B N 1
ATOM 1525 C CA . ASN B 1 60 ? -2.328 -13.962 18.135 1 78.68 60 ASN B CA 1
ATOM 1526 C C . ASN B 1 60 ? -1.647 -15.238 17.648 1 78.68 60 ASN B C 1
ATOM 1528 O O . ASN B 1 60 ? -1.233 -15.322 16.491 1 78.68 60 ASN B O 1
ATOM 1532 N N . LEU B 1 61 ? -1.619 -16.243 18.475 1 76.48 61 LEU B N 1
ATOM 1533 C CA . LEU B 1 61 ? -0.938 -17.502 18.191 1 76.48 61 LEU B CA 1
ATOM 1534 C C . LEU B 1 61 ? -1.589 -18.217 17.012 1 76.48 61 LEU B C 1
ATOM 1536 O O . LEU B 1 61 ? -0.949 -19.035 16.347 1 76.48 61 LEU B O 1
ATOM 1540 N N . THR B 1 62 ? -2.764 -17.868 16.794 1 79.67 62 THR B N 1
ATOM 1541 C CA . THR B 1 62 ? -3.493 -18.574 15.747 1 79.67 62 THR B CA 1
ATOM 1542 C C . THR B 1 62 ? -3.512 -17.759 14.457 1 79.67 62 THR B C 1
ATOM 1544 O O . THR B 1 62 ? -4.248 -18.083 13.523 1 79.67 62 THR B O 1
ATOM 1547 N N . SER B 1 63 ? -2.746 -16.767 14.418 1 86.48 63 SER B N 1
ATOM 1548 C CA . SER B 1 63 ? -2.693 -15.974 13.194 1 86.48 63 SER B CA 1
ATOM 1549 C C . SER B 1 63 ? -2.185 -16.804 12.02 1 86.48 63 SER B C 1
ATOM 1551 O O . SER B 1 63 ? -1.189 -17.52 12.144 1 86.48 63 SER B O 1
ATOM 1553 N N . ARG B 1 64 ? -2.952 -16.788 11.006 1 92.57 64 ARG B N 1
ATOM 1554 C CA . ARG B 1 64 ? -2.579 -17.507 9.792 1 92.57 64 ARG B CA 1
ATOM 1555 C C . ARG B 1 64 ? -2.386 -16.547 8.624 1 92.57 64 ARG B C 1
ATOM 1557 O O . ARG B 1 64 ? -3.187 -15.63 8.428 1 92.57 64 ARG B O 1
ATOM 1564 N N . LEU B 1 65 ? -1.293 -16.765 7.915 1 95.64 65 LEU B N 1
ATOM 1565 C CA . LEU B 1 65 ? -1.027 -16.039 6.678 1 95.64 65 LEU B CA 1
ATOM 1566 C C . LEU B 1 65 ? -1.825 -16.629 5.519 1 95.64 65 LEU B C 1
ATOM 1568 O O . LEU B 1 65 ? -2.181 -17.809 5.543 1 95.64 65 LEU B O 1
ATOM 1572 N N . SER B 1 66 ? -2.077 -15.826 4.589 1 95.56 66 SER B N 1
ATOM 1573 C CA . SER B 1 66 ? -2.908 -16.258 3.471 1 95.56 66 SER B CA 1
ATOM 1574 C C . SER B 1 66 ? -2.153 -16.159 2.15 1 95.56 66 SER B C 1
ATOM 1576 O O . SER B 1 66 ? -1.372 -15.227 1.944 1 95.56 66 SER B O 1
ATOM 1578 N N . ASP B 1 67 ? -2.387 -17.089 1.267 1 96.82 67 ASP B N 1
ATOM 1579 C CA . ASP B 1 67 ? -1.947 -16.992 -0.121 1 96.82 67 ASP B CA 1
ATOM 1580 C C . ASP B 1 67 ? -3.093 -16.559 -1.032 1 96.82 67 ASP B C 1
ATOM 1582 O O . ASP B 1 67 ? -2.934 -16.496 -2.253 1 96.82 67 ASP B O 1
ATOM 1586 N N . CYS B 1 68 ? -4.133 -16.257 -0.456 1 96.68 68 CYS B N 1
ATOM 1587 C CA . CYS B 1 68 ? -5.373 -15.978 -1.172 1 96.68 68 CYS B CA 1
ATOM 1588 C C . CYS B 1 68 ? -5.261 -14.686 -1.973 1 96.68 68 CYS B C 1
ATOM 1590 O O . CYS B 1 68 ? -4.701 -13.699 -1.493 1 96.68 68 CYS B O 1
ATOM 1592 N N . VAL B 1 69 ? -5.815 -14.746 -3.186 1 98.56 69 VAL B N 1
ATOM 1593 C CA . VAL B 1 69 ? -6.002 -13.574 -4.035 1 98.56 69 VAL B CA 1
ATOM 1594 C C . VAL B 1 69 ? -7.454 -13.5 -4.502 1 98.56 69 VAL B C 1
ATOM 1596 O O . VAL B 1 69 ? -7.989 -14.472 -5.042 1 98.56 69 VAL B O 1
ATOM 1599 N N . GLU B 1 70 ? -8.079 -12.358 -4.332 1 98.43 70 GLU B N 1
ATOM 1600 C CA . GLU B 1 70 ? -9.436 -12.184 -4.841 1 98.43 70 GLU B CA 1
ATOM 1601 C C . GLU B 1 70 ? -9.601 -10.829 -5.524 1 98.43 70 GLU B C 1
ATOM 1603 O O . GLU B 1 70 ? -8.887 -9.876 -5.203 1 98.43 70 GLU B O 1
ATOM 1608 N N . ARG B 1 71 ? -10.495 -10.848 -6.417 1 98.18 71 ARG B N 1
ATOM 1609 C CA . ARG B 1 71 ? -10.772 -9.691 -7.261 1 98.18 71 ARG B CA 1
ATOM 1610 C C . ARG B 1 71 ? -12.136 -9.091 -6.938 1 98.18 71 ARG B C 1
ATOM 1612 O O . ARG B 1 71 ? -13.118 -9.819 -6.774 1 98.18 71 ARG B O 1
ATOM 1619 N N . TYR B 1 72 ? -12.236 -7.834 -6.849 1 98.46 72 TYR B N 1
ATOM 1620 C CA . TYR B 1 72 ? -13.463 -7.096 -6.573 1 98.46 72 TYR B CA 1
ATOM 1621 C C . TYR B 1 72 ? -13.945 -6.354 -7.814 1 98.46 72 TYR B C 1
ATOM 1623 O O . TYR B 1 72 ? -13.17 -5.646 -8.461 1 98.46 72 TYR B O 1
ATOM 1631 N N . ASP B 1 73 ? -15.173 -6.443 -8.104 1 97.74 73 ASP B N 1
ATOM 1632 C CA . ASP B 1 73 ? -15.838 -5.689 -9.163 1 97.74 73 ASP B CA 1
ATOM 1633 C C . ASP B 1 73 ? -16.736 -4.6 -8.58 1 97.74 73 ASP B C 1
ATOM 1635 O O . ASP B 1 73 ? -17.818 -4.89 -8.065 1 97.74 73 ASP B O 1
ATOM 1639 N N . PRO B 1 74 ? -16.268 -3.42 -8.724 1 96.5 74 PRO B N 1
ATOM 1640 C CA . PRO B 1 74 ? -17.079 -2.338 -8.16 1 96.5 74 PRO B CA 1
ATOM 1641 C C . PRO B 1 74 ? -18.462 -2.242 -8.799 1 96.5 74 PRO B C 1
ATOM 1643 O O . PRO B 1 74 ? -19.408 -1.77 -8.164 1 96.5 74 PRO B O 1
ATOM 1646 N N . LYS B 1 75 ? -18.57 -2.63 -10.015 1 96.18 75 LYS B N 1
ATOM 1647 C CA . LYS B 1 75 ? -19.847 -2.528 -10.715 1 96.18 75 LYS B CA 1
ATOM 1648 C C . LYS B 1 75 ? -20.88 -3.477 -10.115 1 96.18 75 LYS B C 1
ATOM 1650 O O . LYS B 1 75 ? -22.069 -3.157 -10.063 1 96.18 75 LYS B O 1
ATOM 1655 N N . THR B 1 76 ? -20.456 -4.603 -9.691 1 97.44 76 THR B N 1
ATOM 1656 C CA . THR B 1 76 ? -21.393 -5.588 -9.163 1 97.44 76 THR B CA 1
ATOM 1657 C C . THR B 1 76 ? -21.236 -5.728 -7.652 1 97.44 76 THR B C 1
ATOM 1659 O O . THR B 1 76 ? -21.988 -6.465 -7.01 1 97.44 76 THR B O 1
ATOM 1662 N N . ASP B 1 77 ? -20.245 -5.064 -7.033 1 97.88 77 ASP B N 1
ATOM 1663 C CA . ASP B 1 77 ? -19.952 -5.12 -5.604 1 97.88 77 ASP B CA 1
ATOM 1664 C C . ASP B 1 77 ? -19.758 -6.562 -5.139 1 97.88 77 ASP B C 1
ATOM 1666 O O . ASP B 1 77 ? -20.402 -7.004 -4.185 1 97.88 77 ASP B O 1
ATOM 1670 N N . THR B 1 78 ? -18.804 -7.21 -5.865 1 98.4 78 THR B N 1
ATOM 1671 C CA . THR B 1 78 ? -18.61 -8.627 -5.577 1 98.4 78 THR B CA 1
ATOM 1672 C C . THR B 1 78 ? -17.128 -8.989 -5.623 1 98.4 78 THR B C 1
ATOM 1674 O O . THR B 1 78 ? -16.392 -8.508 -6.487 1 98.4 78 THR B O 1
ATOM 1677 N N . TRP B 1 79 ? -16.787 -9.945 -4.706 1 98.48 79 TRP B N 1
ATOM 1678 C CA . TRP B 1 79 ? -15.44 -10.506 -4.682 1 98.48 79 TRP B CA 1
ATOM 1679 C C . TRP B 1 79 ? -15.425 -11.911 -5.276 1 98.48 79 TRP B C 1
ATOM 1681 O O . TRP B 1 79 ? -16.331 -12.708 -5.022 1 98.48 79 TRP B O 1
ATOM 1691 N N . THR B 1 80 ? -14.402 -12.173 -6.056 1 98.25 80 THR B N 1
ATOM 1692 C CA . THR B 1 80 ? -14.215 -13.496 -6.641 1 98.25 80 THR B CA 1
ATOM 1693 C C . THR B 1 80 ? -12.778 -13.973 -6.451 1 98.25 80 THR B C 1
ATOM 1695 O O . THR B 1 80 ? -11.831 -13.235 -6.732 1 98.25 80 THR B O 1
ATOM 1698 N N . SER B 1 81 ? -12.65 -15.262 -6.079 1 98.11 81 SER B N 1
ATOM 1699 C CA . SER B 1 81 ? -11.309 -15.813 -5.908 1 98.11 81 SER B CA 1
ATOM 1700 C C . SER B 1 81 ? -10.636 -16.057 -7.254 1 98.11 81 SER B C 1
ATOM 1702 O O . SER B 1 81 ? -11.28 -16.512 -8.202 1 98.11 81 SER B O 1
ATOM 1704 N N . VAL B 1 82 ? -9.363 -15.779 -7.332 1 98.08 82 VAL B N 1
ATOM 1705 C CA . VAL B 1 82 ? -8.543 -16.133 -8.486 1 98.08 82 VAL B CA 1
ATOM 1706 C C . VAL B 1 82 ? -7.357 -16.982 -8.035 1 98.08 82 VAL B C 1
ATOM 1708 O O . VAL B 1 82 ? -7.356 -17.521 -6.926 1 98.08 82 VAL B O 1
ATOM 1711 N N . ALA B 1 83 ? -6.33 -17.214 -8.915 1 98.48 83 ALA B N 1
ATOM 1712 C CA . ALA B 1 83 ? -5.203 -18.086 -8.594 1 98.48 83 ALA B CA 1
ATOM 1713 C C . ALA B 1 83 ? -4.459 -17.587 -7.359 1 98.48 83 ALA B C 1
ATOM 1715 O O . ALA B 1 83 ? -4.099 -16.411 -7.276 1 98.48 83 ALA B O 1
ATOM 1716 N N . PRO B 1 84 ? -4.238 -18.433 -6.388 1 98.02 84 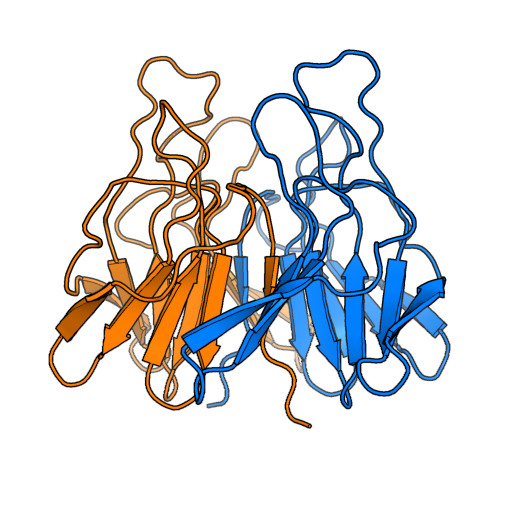PRO B N 1
ATOM 1717 C CA . PRO B 1 84 ? -3.494 -18.031 -5.192 1 98.02 84 PRO B CA 1
ATOM 1718 C C . PRO B 1 84 ? -2.008 -17.812 -5.468 1 98.02 84 PRO B C 1
ATOM 1720 O O . PRO B 1 84 ? -1.488 -18.285 -6.482 1 98.02 84 PRO B O 1
ATOM 1723 N N . MET B 1 85 ? -1.369 -17.046 -4.626 1 97.4 85 MET B N 1
ATOM 1724 C CA . MET B 1 85 ? 0.085 -16.929 -4.679 1 97.4 85 MET B CA 1
ATOM 1725 C C . MET B 1 85 ? 0.75 -18.261 -4.346 1 97.4 85 MET B C 1
ATOM 1727 O O . MET B 1 85 ? 0.106 -19.165 -3.813 1 97.4 85 MET B O 1
ATOM 1731 N N . SER B 1 86 ? 2.017 -18.332 -4.563 1 95.04 86 SER B N 1
ATOM 1732 C CA . SER B 1 86 ? 2.762 -19.563 -4.318 1 95.04 86 SER B CA 1
ATOM 1733 C C . SER B 1 86 ? 3.079 -19.731 -2.836 1 95.04 86 SER B C 1
ATOM 1735 O O . SER B 1 86 ? 3.323 -20.846 -2.371 1 95.04 86 SER B O 1
ATOM 1737 N N . VAL B 1 87 ? 3.114 -18.684 -2.121 1 95.54 87 VAL B N 1
ATOM 1738 C CA . VAL B 1 87 ? 3.463 -18.685 -0.704 1 95.54 87 VAL B CA 1
ATOM 1739 C C . VAL B 1 87 ? 2.495 -17.79 0.067 1 95.54 87 VAL B C 1
ATOM 1741 O O . VAL B 1 87 ? 2.159 -16.693 -0.387 1 95.54 87 VAL B O 1
ATOM 1744 N N . SER B 1 88 ? 2.079 -18.357 1.202 1 96.95 88 SER B N 1
ATOM 1745 C CA . SER B 1 88 ? 1.318 -17.493 2.099 1 96.95 88 SER B CA 1
ATOM 1746 C C . SER B 1 88 ? 2.203 -16.411 2.708 1 96.95 88 SER B C 1
ATOM 1748 O O . SER B 1 88 ? 3.305 -16.697 3.182 1 96.95 88 SER B O 1
ATOM 1750 N N . LYS B 1 89 ? 1.704 -15.152 2.655 1 97.35 89 LYS B N 1
ATOM 1751 C CA . LYS B 1 89 ? 2.497 -14.055 3.203 1 97.35 89 LYS B CA 1
ATOM 1752 C C . LYS B 1 89 ? 1.624 -12.837 3.494 1 97.35 89 LYS B C 1
ATOM 1754 O O . LYS B 1 89 ? 0.518 -12.719 2.964 1 97.35 89 LYS B O 1
ATOM 1759 N N . ASP B 1 90 ? 2.091 -11.987 4.346 1 96.96 90 ASP B N 1
ATOM 1760 C CA . ASP B 1 90 ? 1.468 -10.693 4.607 1 96.96 90 ASP B CA 1
ATOM 1761 C C . ASP B 1 90 ? 2.454 -9.551 4.372 1 96.96 90 ASP B C 1
ATOM 1763 O O . ASP B 1 90 ? 3.589 -9.781 3.95 1 96.96 90 ASP B O 1
ATOM 1767 N N . ALA B 1 91 ? 1.931 -8.304 4.57 1 96.6 91 ALA B N 1
ATOM 1768 C CA . ALA B 1 91 ? 2.758 -7.112 4.398 1 96.6 91 ALA B CA 1
ATOM 1769 C C . ALA B 1 91 ? 3.468 -7.128 3.047 1 96.6 91 ALA B C 1
ATOM 1771 O O . ALA B 1 91 ? 4.653 -6.798 2.958 1 96.6 91 ALA B O 1
ATOM 1772 N N . VAL B 1 92 ? 2.759 -7.643 2.044 1 97.84 92 VAL B N 1
ATOM 1773 C CA . VAL B 1 92 ? 3.255 -7.717 0.674 1 97.84 92 VAL B CA 1
ATOM 1774 C C . VAL B 1 92 ? 3.007 -6.389 -0.038 1 97.84 92 VAL B C 1
ATOM 1776 O O . VAL B 1 92 ? 1.954 -5.77 0.137 1 97.84 92 VAL B O 1
ATOM 1779 N N . GLY B 1 93 ? 3.951 -5.861 -0.776 1 98.09 93 GLY B N 1
ATOM 1780 C CA . GLY B 1 93 ? 3.703 -4.764 -1.698 1 98.09 93 GLY B CA 1
ATOM 1781 C C . GLY B 1 93 ? 3.156 -5.223 -3.037 1 98.09 93 GLY B C 1
ATOM 1782 O O . GLY B 1 93 ? 3.595 -6.24 -3.577 1 98.09 93 GLY B O 1
ATOM 1783 N N . VAL B 1 94 ? 2.21 -4.484 -3.548 1 98.25 94 VAL B N 1
ATOM 1784 C CA . VAL B 1 94 ? 1.6 -4.888 -4.81 1 98.25 94 VAL B CA 1
ATOM 1785 C C . VAL B 1 94 ? 1.394 -3.664 -5.699 1 98.25 94 VAL B C 1
ATOM 1787 O O . VAL B 1 94 ? 1.016 -2.594 -5.216 1 98.25 94 VAL B O 1
ATOM 1790 N N . CYS B 1 95 ? 1.571 -3.882 -6.923 1 97.5 95 CYS B N 1
ATOM 1791 C CA . CYS B 1 95 ? 1.344 -2.792 -7.864 1 97.5 95 CYS B CA 1
ATOM 1792 C C . CYS B 1 95 ? 1.176 -3.322 -9.283 1 97.5 95 CYS B C 1
ATOM 1794 O O . CYS B 1 95 ? 1.619 -4.43 -9.592 1 97.5 95 CYS B O 1
ATOM 1796 N N . LEU B 1 96 ? 0.519 -2.526 -10.108 1 96.03 96 LEU B N 1
ATOM 1797 C CA . LEU B 1 96 ? 0.384 -2.829 -11.528 1 96.03 96 LEU B CA 1
ATOM 1798 C C . LEU B 1 96 ? 1.562 -2.269 -12.318 1 96.03 96 LEU B C 1
ATOM 1800 O O . LEU B 1 96 ? 1.938 -1.108 -12.14 1 96.03 96 LEU B O 1
ATOM 1804 N N . LEU B 1 97 ? 2.138 -3.03 -13.077 1 95.9 97 LEU B N 1
ATOM 1805 C CA . LEU B 1 97 ? 3.115 -2.609 -14.075 1 95.9 97 LEU B CA 1
ATOM 1806 C C . LEU B 1 97 ? 2.835 -3.266 -15.422 1 95.9 97 LEU B C 1
ATOM 1808 O O . LEU B 1 97 ? 2.93 -4.488 -15.552 1 95.9 97 LEU B O 1
ATOM 1812 N N . GLY B 1 98 ? 2.496 -2.364 -16.444 1 92.98 98 GLY B N 1
ATOM 1813 C CA . GLY B 1 98 ? 2.03 -2.927 -17.701 1 92.98 98 GLY B CA 1
ATOM 1814 C C . GLY B 1 98 ? 0.721 -3.682 -17.568 1 92.98 98 GLY B C 1
ATOM 1815 O O . GLY B 1 98 ? -0.284 -3.12 -17.128 1 92.98 98 GLY B O 1
ATOM 1816 N N . ASP B 1 99 ? 0.793 -4.971 -17.903 1 94.7 99 ASP B N 1
ATOM 1817 C CA . ASP B 1 99 ? -0.433 -5.762 -17.892 1 94.7 99 ASP B CA 1
ATOM 1818 C C . ASP B 1 99 ? -0.384 -6.837 -16.808 1 94.7 99 ASP B C 1
ATOM 1820 O O . ASP B 1 99 ? -1.113 -7.829 -16.877 1 94.7 99 ASP B O 1
ATOM 1824 N N . ARG B 1 100 ? 0.484 -6.563 -15.825 1 96.29 100 ARG B N 1
ATOM 1825 C CA . ARG B 1 100 ? 0.616 -7.568 -14.775 1 96.29 100 ARG B CA 1
ATOM 1826 C C . ARG B 1 100 ? 0.613 -6.92 -13.394 1 96.29 100 ARG B C 1
ATOM 1828 O O . ARG B 1 100 ? 1.022 -5.768 -13.242 1 96.29 100 ARG B O 1
ATOM 1835 N N . LEU B 1 101 ? 0.171 -7.71 -12.439 1 97.62 101 LEU B N 1
ATOM 1836 C CA . LEU B 1 101 ? 0.281 -7.324 -11.036 1 97.62 101 LEU B CA 1
ATOM 1837 C C . LEU B 1 101 ? 1.521 -7.942 -10.398 1 97.62 101 LEU B C 1
ATOM 1839 O O . LEU B 1 101 ? 1.759 -9.145 -10.531 1 97.62 101 LEU B O 1
ATOM 1843 N N . TYR B 1 102 ? 2.247 -7.159 -9.727 1 98.1 102 TYR B N 1
ATOM 1844 C CA . TYR B 1 102 ? 3.461 -7.634 -9.072 1 98.1 102 TYR B CA 1
ATOM 1845 C C . TYR B 1 102 ? 3.28 -7.688 -7.56 1 98.1 102 TYR B C 1
ATOM 1847 O O . TYR B 1 102 ? 2.914 -6.689 -6.937 1 98.1 102 TYR B O 1
ATOM 1855 N N . ALA B 1 103 ? 3.471 -8.816 -6.942 1 98.41 103 ALA B N 1
ATOM 1856 C CA . ALA B 1 103 ? 3.587 -8.992 -5.497 1 98.41 103 ALA B CA 1
ATOM 1857 C C . ALA B 1 103 ? 5.05 -9.028 -5.064 1 98.41 103 ALA B C 1
ATOM 1859 O O . ALA B 1 103 ? 5.809 -9.898 -5.495 1 98.41 103 ALA B O 1
ATOM 1860 N N . VAL B 1 104 ? 5.406 -8.156 -4.243 1 98.42 104 VAL B N 1
ATOM 1861 C CA . VAL B 1 104 ? 6.815 -7.898 -3.966 1 98.42 104 VAL B CA 1
ATOM 1862 C C . VAL B 1 104 ? 7.089 -8.071 -2.474 1 98.42 104 VAL B C 1
ATOM 1864 O O . VAL B 1 104 ? 6.51 -7.365 -1.645 1 98.42 104 VAL B O 1
ATOM 1867 N N . GLY B 1 105 ? 8.023 -9.015 -2.139 1 98.31 105 GLY B N 1
ATOM 1868 C CA . GLY B 1 105 ? 8.415 -9.238 -0.756 1 98.31 105 GLY B CA 1
ATOM 1869 C C . GLY B 1 105 ? 7.308 -9.841 0.088 1 98.31 105 GLY B C 1
ATOM 1870 O O . GLY B 1 105 ? 6.578 -10.721 -0.374 1 98.31 105 GLY B O 1
ATOM 1871 N N . GLY B 1 106 ? 7.287 -9.37 1.347 1 97.89 106 GLY B N 1
ATOM 1872 C CA . GLY B 1 106 ? 6.355 -9.913 2.323 1 97.89 106 GLY B CA 1
ATOM 1873 C C . GLY B 1 106 ? 7.023 -10.804 3.353 1 97.89 106 GLY B C 1
ATOM 1874 O O . GLY B 1 106 ? 8.244 -10.975 3.337 1 97.89 106 GLY B O 1
ATOM 1875 N N . TYR B 1 107 ? 6.211 -11.156 4.219 1 97.07 107 TYR B N 1
ATOM 1876 C CA . TYR B 1 107 ? 6.643 -12.031 5.303 1 97.07 107 TYR B CA 1
ATOM 1877 C C . TYR B 1 107 ? 5.868 -13.343 5.286 1 97.07 107 TYR B C 1
ATOM 1879 O O . TYR B 1 107 ? 4.636 -13.343 5.243 1 97.07 107 TYR B O 1
ATOM 1887 N N . ASP B 1 108 ? 6.581 -14.454 5.413 1 95.92 108 ASP B N 1
ATOM 1888 C CA . ASP B 1 108 ? 5.897 -15.737 5.289 1 95.92 108 ASP B CA 1
ATOM 1889 C C . ASP B 1 108 ? 5.76 -16.42 6.648 1 95.92 108 ASP B C 1
ATOM 1891 O O . ASP B 1 108 ? 5.452 -17.612 6.721 1 95.92 108 ASP B O 1
ATOM 1895 N N . GLY B 1 109 ? 5.98 -15.708 7.743 1 92.64 109 GLY B N 1
ATOM 1896 C CA . GLY B 1 109 ? 5.936 -16.274 9.082 1 92.64 109 GLY B CA 1
ATOM 1897 C C . GLY B 1 109 ? 7.299 -16.696 9.597 1 92.64 109 GLY B C 1
ATOM 1898 O O . GLY B 1 109 ? 7.479 -16.894 10.8 1 92.64 109 GLY B O 1
ATOM 1899 N N . GLN B 1 110 ? 8.163 -16.814 8.68 1 93 110 GLN B N 1
ATOM 1900 C CA . GLN B 1 110 ? 9.506 -17.257 9.04 1 93 110 GLN B CA 1
ATOM 1901 C C . GLN B 1 110 ? 10.562 -16.282 8.528 1 93 110 GLN B C 1
ATOM 1903 O O . GLN B 1 110 ? 11.524 -15.973 9.235 1 93 110 GLN B O 1
ATOM 1908 N N . SER B 1 111 ? 10.348 -15.775 7.351 1 95.13 111 SER B N 1
ATOM 1909 C CA . SER B 1 111 ? 11.351 -14.928 6.715 1 95.13 111 SER B CA 1
ATOM 1910 C C . SER B 1 111 ? 10.708 -13.723 6.036 1 95.13 111 SER B C 1
ATOM 1912 O O . SER B 1 111 ? 9.538 -13.774 5.649 1 95.13 111 SER B O 1
ATOM 1914 N N . TYR B 1 112 ? 11.524 -12.737 5.996 1 96.61 112 TYR B N 1
ATOM 1915 C CA . TYR B 1 112 ? 11.214 -11.591 5.149 1 96.61 112 TYR B CA 1
ATOM 1916 C C . TYR B 1 112 ? 11.685 -11.826 3.719 1 96.61 112 TYR B C 1
ATOM 1918 O O . TYR B 1 112 ? 12.888 -11.929 3.464 1 96.61 112 TYR B O 1
ATOM 1926 N N . LEU B 1 113 ? 10.803 -11.81 2.813 1 97.47 113 LEU B N 1
ATOM 1927 C CA . LEU B 1 113 ? 11.041 -12.408 1.503 1 97.47 113 LEU B CA 1
ATOM 1928 C C . LEU B 1 113 ? 11.646 -11.389 0.543 1 97.47 113 LEU B C 1
ATOM 1930 O O . LEU B 1 113 ? 11.266 -10.216 0.554 1 97.47 113 LEU B O 1
ATOM 1934 N N . ASN B 1 114 ? 12.52 -11.864 -0.264 1 97.92 114 ASN B N 1
ATOM 1935 C CA . ASN B 1 114 ? 12.977 -11.061 -1.392 1 97.92 114 ASN B CA 1
ATOM 1936 C C . ASN B 1 114 ? 12.287 -11.472 -2.69 1 97.92 114 ASN B C 1
ATOM 1938 O O . ASN B 1 114 ? 12.59 -10.933 -3.756 1 97.92 114 ASN B O 1
ATOM 1942 N N . SER B 1 115 ? 11.389 -12.344 -2.606 1 97.18 115 SER B N 1
ATOM 1943 C CA . SER B 1 115 ? 10.724 -12.871 -3.792 1 97.18 115 SER B CA 1
ATOM 1944 C C . SER B 1 115 ? 9.795 -11.832 -4.412 1 97.18 115 SER B C 1
ATOM 1946 O O . SER B 1 115 ? 9.213 -11.009 -3.702 1 97.18 115 SER B O 1
ATOM 1948 N N . VAL B 1 116 ? 9.736 -11.935 -5.715 1 98.31 116 VAL B N 1
ATOM 1949 C CA . VAL B 1 116 ? 8.799 -11.146 -6.508 1 98.31 116 VAL B CA 1
ATOM 1950 C C . VAL B 1 116 ? 8.078 -12.05 -7.506 1 98.31 116 VAL B C 1
ATOM 1952 O O . VAL B 1 116 ? 8.713 -12.842 -8.207 1 98.31 116 VAL B O 1
ATOM 1955 N N . GLU B 1 117 ? 6.77 -11.933 -7.527 1 97.97 117 GLU B N 1
ATOM 1956 C CA . GLU B 1 117 ? 6.012 -12.672 -8.532 1 97.97 117 GLU B CA 1
ATOM 1957 C C . GLU B 1 117 ? 5.018 -11.765 -9.251 1 97.97 117 GLU B C 1
ATOM 1959 O O . GLU B 1 117 ? 4.523 -10.796 -8.672 1 97.97 117 GLU B O 1
ATOM 1964 N N . ALA B 1 118 ? 4.764 -12.116 -10.464 1 97.46 118 ALA B N 1
ATOM 1965 C CA . ALA B 1 118 ? 3.842 -11.362 -11.31 1 97.46 118 ALA B CA 1
ATOM 1966 C C . ALA B 1 118 ? 2.613 -12.196 -11.66 1 97.46 118 ALA B C 1
ATOM 1968 O O . ALA B 1 118 ? 2.732 -13.37 -12.016 1 97.46 118 ALA B O 1
ATOM 1969 N N . TYR B 1 119 ? 1.5 -11.608 -11.573 1 98.26 119 TYR B N 1
ATOM 1970 C CA . TYR B 1 119 ? 0.224 -12.242 -11.887 1 98.26 119 TYR B CA 1
ATOM 1971 C C . TYR B 1 119 ? -0.292 -11.786 -13.246 1 98.26 119 TYR B C 1
ATOM 1973 O O . TYR B 1 119 ? -0.39 -10.585 -13.509 1 98.26 119 TYR B O 1
ATOM 1981 N N . ASP B 1 120 ? -0.658 -12.708 -14.065 1 96.54 120 ASP B N 1
ATOM 1982 C CA . ASP B 1 120 ? -1.317 -12.463 -15.344 1 96.54 120 ASP B CA 1
ATOM 1983 C C . ASP B 1 120 ? -2.807 -12.791 -15.267 1 96.54 120 ASP B C 1
ATOM 1985 O O . ASP B 1 120 ? -3.19 -13.963 -15.268 1 96.54 120 ASP B O 1
ATOM 1989 N N . PRO B 1 121 ? -3.57 -11.793 -15.241 1 93.06 121 PRO B N 1
ATOM 1990 C CA . PRO B 1 121 ? -5.003 -12.058 -15.098 1 93.06 121 PRO B CA 1
ATOM 1991 C C . PRO B 1 121 ? -5.593 -12.783 -16.306 1 93.06 121 PRO B C 1
ATOM 1993 O O . PRO B 1 121 ? -6.658 -13.397 -16.203 1 93.06 121 PRO B O 1
ATOM 1996 N N . GLN B 1 122 ? -4.97 -12.637 -17.402 1 94.03 122 GLN B N 1
ATOM 1997 C CA . GLN B 1 122 ? -5.469 -13.311 -18.597 1 94.03 122 GLN B CA 1
ATOM 1998 C C . GLN B 1 122 ? -5.307 -14.824 -18.483 1 94.03 122 GLN B C 1
ATOM 2000 O O . GLN B 1 122 ? -6.194 -15.581 -18.883 1 94.03 122 GLN B O 1
ATOM 2005 N N . THR B 1 123 ? -4.243 -15.257 -18.017 1 96.54 123 THR B N 1
ATOM 2006 C CA . THR B 1 123 ? -4.001 -16.689 -17.876 1 96.54 123 THR B CA 1
ATOM 2007 C C . THR B 1 123 ? -4.33 -17.156 -16.461 1 96.54 123 THR B C 1
ATOM 2009 O O . THR B 1 123 ? -4.397 -18.359 -16.199 1 96.54 123 THR B O 1
ATOM 2012 N N . ASN B 1 124 ? -4.562 -16.24 -15.523 1 97.66 124 ASN B N 1
ATOM 2013 C CA . ASN B 1 124 ? -4.815 -16.526 -14.115 1 97.66 124 ASN B CA 1
ATOM 2014 C C . ASN B 1 124 ? -3.673 -17.324 -13.491 1 97.66 124 ASN B C 1
ATOM 2016 O O . ASN B 1 124 ? -3.905 -18.358 -12.862 1 97.66 124 ASN B O 1
ATOM 2020 N N . GLU B 1 125 ? -2.476 -16.792 -13.68 1 97.85 125 GLU B N 1
ATOM 2021 C CA . GLU B 1 125 ? -1.284 -17.48 -13.193 1 97.85 125 GLU B CA 1
ATOM 2022 C C . GLU B 1 125 ? -0.271 -16.493 -12.621 1 97.85 125 GLU B C 1
ATOM 2024 O O . GLU B 1 125 ? -0.214 -15.337 -13.046 1 97.85 125 GLU B O 1
ATOM 2029 N N . TRP B 1 126 ? 0.494 -17.064 -11.7 1 97.93 126 TRP B N 1
ATOM 2030 C CA . TRP B 1 126 ? 1.623 -16.328 -11.14 1 97.93 126 TRP B CA 1
ATOM 2031 C C . TRP B 1 126 ? 2.944 -16.86 -11.685 1 97.93 126 TRP B C 1
ATOM 2033 O O . TRP B 1 126 ? 3.107 -18.069 -11.864 1 97.93 126 TRP B O 1
ATOM 2043 N N . MET B 1 127 ? 3.799 -15.958 -11.916 1 96.97 127 MET B N 1
ATOM 2044 C CA . MET B 1 127 ? 5.147 -16.333 -12.335 1 96.97 127 MET B CA 1
ATOM 2045 C C . MET B 1 127 ? 6.198 -15.59 -11.517 1 96.97 127 MET B C 1
ATOM 2047 O O . MET B 1 127 ? 6.022 -14.414 -11.195 1 96.97 127 MET B O 1
ATOM 2051 N N . GLN B 1 128 ? 7.356 -16.275 -11.334 1 96.35 128 GLN B N 1
ATOM 2052 C CA . GLN B 1 128 ? 8.439 -15.648 -10.584 1 96.35 128 GLN B CA 1
ATOM 2053 C C . GLN B 1 128 ? 9.178 -14.622 -11.44 1 96.35 128 GLN B C 1
ATOM 2055 O O . GLN B 1 128 ? 9.399 -14.844 -12.632 1 96.35 128 GLN B O 1
ATOM 2060 N N . VAL B 1 129 ? 9.569 -13.547 -10.795 1 96.22 129 VAL B N 1
ATOM 2061 C CA . VAL B 1 129 ? 10.367 -12.464 -11.363 1 96.22 129 VAL B CA 1
ATOM 2062 C C . VAL B 1 129 ? 11.667 -12.314 -10.576 1 96.22 129 VAL B C 1
ATOM 2064 O O . VAL B 1 129 ? 11.866 -12.982 -9.559 1 96.22 129 VAL B O 1
ATOM 2067 N N . ALA B 1 130 ? 12.612 -11.477 -11.121 1 97.68 130 ALA B N 1
ATOM 2068 C CA . ALA B 1 130 ? 13.862 -11.23 -10.408 1 97.68 130 ALA B CA 1
ATOM 2069 C C . ALA B 1 130 ? 13.597 -10.824 -8.961 1 97.68 130 ALA B C 1
ATOM 2071 O O . ALA B 1 130 ? 12.722 -9.998 -8.692 1 97.68 130 ALA B O 1
ATOM 2072 N N . PRO B 1 131 ? 14.343 -11.375 -8.058 1 97.69 131 PRO B N 1
ATOM 2073 C CA . PRO B 1 131 ? 14.135 -11.071 -6.64 1 97.69 131 PRO B CA 1
ATOM 2074 C C . PRO B 1 131 ? 14.653 -9.689 -6.251 1 97.69 131 PRO B C 1
ATOM 2076 O O . PRO B 1 131 ? 15.515 -9.133 -6.937 1 97.69 131 PRO B O 1
ATOM 2079 N N . LEU B 1 132 ? 14.091 -9.155 -5.239 1 97.69 132 LEU B N 1
ATOM 2080 C CA . LEU B 1 132 ? 14.625 -7.947 -4.618 1 97.69 132 LEU B CA 1
ATOM 2081 C C . LEU B 1 132 ? 16.075 -8.148 -4.194 1 97.69 132 LEU B C 1
ATOM 2083 O O . LEU B 1 132 ? 16.503 -9.278 -3.947 1 97.69 132 LEU B O 1
ATOM 2087 N N . CYS B 1 133 ? 16.749 -7.031 -4.047 1 95.55 133 CYS B N 1
ATOM 2088 C CA . CYS B 1 133 ? 18.111 -7.082 -3.525 1 95.55 133 CYS B CA 1
ATOM 2089 C C . CYS B 1 133 ? 18.113 -7.42 -2.039 1 95.55 133 CYS B C 1
ATOM 2091 O O . CYS B 1 133 ? 18.988 -8.146 -1.564 1 95.55 133 CYS B O 1
ATOM 2093 N N . LEU B 1 134 ? 17.163 -6.898 -1.347 1 93.56 134 LEU B N 1
ATOM 2094 C CA . LEU B 1 134 ? 17.001 -7.117 0.086 1 93.56 134 LEU B CA 1
ATOM 2095 C C . LEU B 1 134 ? 15.58 -7.564 0.411 1 93.56 134 LEU B C 1
ATOM 2097 O O . LEU B 1 134 ? 14.612 -6.931 -0.019 1 93.56 134 LEU B O 1
ATOM 2101 N N . GLY B 1 135 ? 15.476 -8.658 1.124 1 96.26 135 GLY B N 1
ATOM 2102 C CA . GLY B 1 135 ? 14.159 -9.076 1.58 1 96.26 135 GLY B CA 1
ATOM 2103 C C . GLY B 1 135 ? 13.5 -8.07 2.504 1 96.26 135 GLY B C 1
ATOM 2104 O O . GLY B 1 135 ? 14.161 -7.48 3.361 1 96.26 135 GLY B O 1
ATOM 2105 N N . ARG B 1 136 ? 12.165 -7.887 2.339 1 97.52 136 ARG B N 1
ATOM 2106 C CA . ARG B 1 136 ? 11.47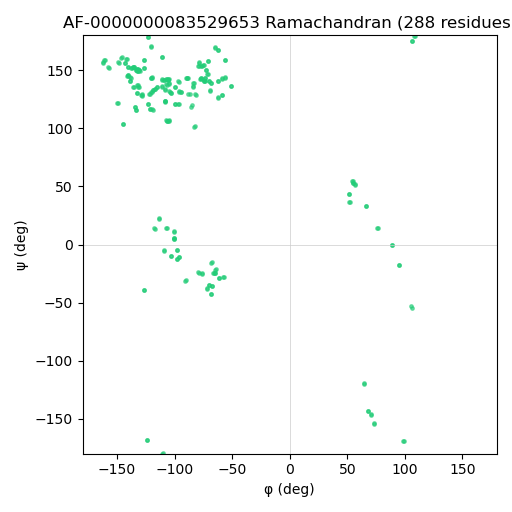4 -6.877 3.134 1 97.52 136 ARG B CA 1
ATOM 2107 C C . ARG B 1 136 ? 9.982 -7.176 3.224 1 97.52 136 ARG B C 1
ATOM 2109 O O . ARG B 1 136 ? 9.409 -7.781 2.316 1 97.52 136 ARG B O 1
ATOM 2116 N N . ALA B 1 137 ? 9.429 -6.736 4.248 1 97.59 137 ALA B N 1
ATOM 2117 C CA . ALA B 1 137 ? 7.985 -6.697 4.467 1 97.59 137 ALA B CA 1
ATOM 2118 C C . ALA B 1 137 ? 7.547 -5.334 4.997 1 97.59 137 ALA B C 1
ATOM 2120 O O . ALA B 1 137 ? 8.308 -4.658 5.693 1 97.59 137 ALA B O 1
ATOM 2121 N N . GLY B 1 138 ? 6.281 -4.992 4.621 1 95.89 138 GLY B N 1
ATOM 2122 C CA . GLY B 1 138 ? 5.807 -3.684 5.044 1 95.89 138 GLY B CA 1
ATOM 2123 C C . GLY B 1 138 ? 6.385 -2.545 4.225 1 95.89 138 GLY B C 1
ATOM 2124 O O . GLY B 1 138 ? 6.398 -1.396 4.672 1 95.89 138 GLY B O 1
ATOM 2125 N N . ALA B 1 139 ? 6.968 -2.916 3.123 1 96.94 139 ALA B N 1
ATOM 2126 C CA . ALA B 1 139 ? 7.351 -1.933 2.113 1 96.94 139 ALA B CA 1
ATOM 2127 C C . ALA B 1 139 ? 6.146 -1.506 1.279 1 96.94 139 ALA B C 1
ATOM 2129 O O . ALA B 1 139 ? 5.134 -2.209 1.234 1 96.94 139 ALA B O 1
ATOM 2130 N N . CYS B 1 140 ? 6.237 -0.389 0.736 1 98.37 140 CYS B N 1
ATOM 2131 C CA . CYS B 1 140 ? 5.25 0.007 -0.262 1 98.37 140 CYS B CA 1
ATOM 2132 C C . CYS B 1 140 ? 5.833 -0.072 -1.668 1 98.37 140 CYS B C 1
ATOM 2134 O O . CYS B 1 140 ? 6.997 0.27 -1.882 1 98.37 140 CYS B O 1
ATOM 2136 N N . VAL B 1 141 ? 5.017 -0.49 -2.589 1 98.26 141 VAL B N 1
ATOM 2137 C CA . VAL B 1 141 ? 5.438 -0.658 -3.976 1 98.26 141 VAL B CA 1
ATOM 2138 C C . VAL B 1 141 ? 4.568 0.202 -4.889 1 98.26 141 VAL B C 1
ATOM 2140 O O . VAL B 1 141 ? 3.338 0.153 -4.811 1 98.26 141 VAL B O 1
ATOM 2143 N N . VAL B 1 142 ? 5.225 0.985 -5.747 1 97.63 142 VAL B N 1
ATOM 2144 C CA . VAL B 1 142 ? 4.502 1.901 -6.622 1 97.63 142 VAL B CA 1
ATOM 2145 C C . VAL B 1 142 ? 5.189 1.966 -7.984 1 97.63 142 VAL B C 1
ATOM 2147 O O . VAL B 1 142 ? 6.362 1.606 -8.112 1 97.63 142 VAL B O 1
ATOM 2150 N N . THR B 1 143 ? 4.428 2.324 -8.945 1 95.77 143 THR B N 1
ATOM 2151 C CA . THR B 1 143 ? 4.977 2.557 -10.276 1 95.77 143 THR B CA 1
ATOM 2152 C C . THR B 1 143 ? 5.018 4.049 -10.592 1 95.77 143 THR B C 1
ATOM 2154 O O . THR B 1 143 ? 4.096 4.788 -10.241 1 95.77 143 THR B O 1
ATOM 2157 N N . VAL B 1 144 ? 6.086 4.478 -11.162 1 90.27 144 VAL B N 1
ATOM 2158 C CA . VAL B 1 144 ? 6.178 5.852 -11.645 1 90.27 144 VAL B CA 1
ATOM 2159 C C . VAL B 1 144 ? 6.138 5.868 -13.171 1 90.27 144 VAL B C 1
ATOM 2161 O O . VAL B 1 144 ? 6.899 5.152 -13.826 1 90.27 144 VAL B O 1
ATOM 2164 N N . LYS B 1 145 ? 5.131 6.643 -13.715 1 78.14 145 LYS B N 1
ATOM 2165 C CA . LYS B 1 145 ? 5.098 6.85 -15.16 1 78.14 145 LYS B CA 1
ATOM 2166 C C . LYS B 1 145 ? 6.037 7.98 -15.575 1 78.14 145 LYS B C 1
ATOM 2168 O O . LYS B 1 145 ? 5.877 9.12 -15.134 1 78.14 145 LYS B O 1
ATOM 2173 N N . LEU B 1 146 ? 7.19 7.571 -16.081 1 62.71 146 LEU B N 1
ATOM 2174 C CA . LEU B 1 146 ? 8.141 8.582 -16.528 1 62.71 146 LEU B CA 1
ATOM 2175 C C . LEU B 1 146 ? 7.711 9.179 -17.865 1 62.71 146 LEU B C 1
ATOM 2177 O O . LEU B 1 146 ? 7.071 8.504 -18.674 1 62.71 146 LEU B O 1
#

pLDDT: mean 95.2, std 5.59, range [62.6, 98.66]

Organism: Scyliorhinus torazame (NCBI:txid75743)

InterPro domains:
  IPR006652 Kelch repeat type 1 [PF01344] (1-30)
  IPR006652 Kelch repeat type 1 [PF01344] (35-86)
  IPR006652 Kelch repeat type 1 [PF01344] (92-132)
  IPR006652 Kelch repeat type 1 [SM00612] (1-46)
  IPR006652 Kelch repeat type 1 [SM00612] (47-99)
  IPR006652 Kelch repeat type 1 [SM00612] (100-146)
  IPR015915 Kelch-type beta-propeller [G3DSA:2.120.10.80] (1-145)
  IPR015915 Kelch-type beta-propeller [SSF117281] (1-144)
  IPR052392 Kelch repeat and BTB domain-containing protein [PTHR46375] (36-144)

Solvent-accessible surface area (backbone atoms only — not comparable to full-atom values): 14053 Å² total; per-residue (Å²): 69,35,44,40,33,1,24,50,82,86,38,28,27,30,49,26,34,37,45,39,81,89,76,51,42,57,41,81,52,58,57,49,97,54,38,13,24,27,28,15,49,32,54,55,96,55,26,37,38,44,37,32,2,19,46,35,49,81,89,40,91,78,42,44,62,26,27,50,25,34,37,33,35,71,90,74,51,44,71,44,79,56,60,53,55,94,58,42,21,20,25,26,14,27,30,55,58,94,82,29,38,35,43,41,37,6,30,57,90,81,49,43,28,27,49,24,34,35,34,33,74,88,79,50,44,73,41,83,48,60,48,48,89,63,34,20,22,26,25,26,37,47,55,69,72,124,69,34,44,40,32,2,23,51,83,84,41,28,26,28,49,26,32,36,44,39,80,90,76,50,43,58,42,81,54,57,56,49,96,54,37,13,23,28,27,15,49,34,53,56,95,54,27,37,37,44,36,32,2,18,46,34,49,81,90,41,90,78,42,44,62,26,28,48,26,33,35,32,35,72,90,74,50,42,71,45,80,54,60,53,54,96,58,42,20,19,25,27,15,28,30,54,59,94,83,29,38,35,42,38,37,5,30,56,88,81,49,42,28,28,49,24,34,35,34,33,76,89,78,50,43,74,42,82,49,60,47,49,90,63,34,20,22,26,26,27,37,47,54,68,72,127